Protein AF-A0A350CNS5-F1 (afdb_monomer_lite)

Structure (mmCIF, N/CA/C/O backbone):
data_AF-A0A350CNS5-F1
#
_entry.id   AF-A0A350CNS5-F1
#
loop_
_atom_site.group_PDB
_atom_site.id
_atom_site.type_symbol
_atom_site.label_atom_id
_atom_site.label_alt_id
_atom_site.label_comp_id
_atom_site.label_asym_id
_atom_site.label_entity_id
_atom_site.label_seq_id
_atom_site.pdbx_PDB_ins_code
_atom_site.Cartn_x
_atom_site.Cartn_y
_atom_site.Cartn_z
_atom_site.occupancy
_atom_site.B_iso_or_equiv
_atom_site.auth_seq_id
_atom_site.auth_comp_id
_atom_site.auth_asym_id
_atom_site.auth_atom_id
_atom_site.pdbx_PDB_model_num
ATOM 1 N N . LEU A 1 1 ? 29.770 -10.777 -17.739 1.00 87.12 1 LEU A N 1
ATOM 2 C CA . LEU A 1 1 ? 29.429 -10.660 -19.177 1.00 87.12 1 LEU A CA 1
ATOM 3 C C . LEU A 1 1 ? 30.443 -11.385 -20.059 1.00 87.12 1 LEU A C 1
ATOM 5 O O . LEU A 1 1 ? 30.081 -12.410 -20.618 1.00 87.12 1 LEU A O 1
ATOM 9 N N . VAL A 1 2 ? 31.712 -10.954 -20.093 1.00 94.31 2 VAL A N 1
ATOM 10 C CA . VAL A 1 2 ? 32.766 -11.549 -20.950 1.00 94.31 2 VAL A CA 1
ATOM 11 C C . VAL A 1 2 ? 32.927 -13.064 -20.772 1.00 94.31 2 VAL A C 1
ATOM 13 O O . VAL A 1 2 ? 32.956 -13.789 -21.758 1.00 94.31 2 VAL A O 1
ATOM 16 N N . ALA A 1 3 ? 32.950 -13.563 -19.531 1.00 96.62 3 ALA A N 1
ATOM 17 C CA . ALA A 1 3 ? 33.067 -15.002 -19.259 1.00 96.62 3 ALA A CA 1
ATOM 18 C C . ALA A 1 3 ? 31.917 -15.848 -19.849 1.00 96.62 3 ALA A C 1
ATOM 20 O O . ALA A 1 3 ? 32.097 -17.036 -20.085 1.00 96.62 3 ALA A O 1
ATOM 21 N N . ALA A 1 4 ? 30.753 -15.238 -20.097 1.00 96.88 4 ALA A N 1
ATOM 22 C CA . ALA A 1 4 ? 29.585 -15.874 -20.706 1.00 96.88 4 ALA A CA 1
ATOM 23 C C . ALA A 1 4 ? 29.432 -15.545 -22.207 1.00 96.88 4 ALA A C 1
ATOM 25 O O . ALA A 1 4 ? 28.424 -15.907 -22.804 1.00 96.88 4 ALA A O 1
ATOM 26 N N . GLY A 1 5 ? 30.389 -14.830 -22.817 1.00 97.50 5 GLY A N 1
ATOM 27 C CA . GLY A 1 5 ? 30.336 -14.432 -24.230 1.00 97.50 5 GLY A CA 1
ATOM 28 C C . GLY A 1 5 ? 29.320 -13.330 -24.562 1.00 97.50 5 GLY A C 1
ATOM 29 O O . GLY A 1 5 ? 28.978 -13.155 -25.727 1.00 97.50 5 GLY A O 1
ATOM 30 N N . LEU A 1 6 ? 28.823 -12.593 -23.562 1.00 97.81 6 LEU A N 1
ATOM 31 C CA . LEU A 1 6 ? 27.862 -11.500 -23.760 1.00 97.81 6 LEU A CA 1
ATOM 32 C C . LEU A 1 6 ? 28.567 -10.166 -24.080 1.00 97.81 6 LEU A C 1
ATOM 34 O O . LEU A 1 6 ? 29.675 -9.949 -23.572 1.00 97.81 6 LEU A O 1
ATOM 38 N N . PRO A 1 7 ? 27.931 -9.252 -24.849 1.00 97.50 7 PRO A N 1
ATOM 39 C CA . PRO A 1 7 ? 28.476 -7.922 -25.127 1.00 97.50 7 PRO A CA 1
ATOM 40 C C . PRO A 1 7 ? 28.819 -7.162 -23.844 1.00 97.50 7 PRO A C 1
ATOM 42 O O . PRO A 1 7 ? 28.072 -7.220 -22.867 1.00 97.50 7 PRO A O 1
ATOM 45 N N . VAL A 1 8 ? 29.934 -6.428 -23.849 1.00 95.94 8 VAL A N 1
ATOM 46 C CA . VAL A 1 8 ? 30.357 -5.625 -22.687 1.00 95.94 8 VAL A CA 1
ATOM 47 C C . VAL A 1 8 ? 29.362 -4.509 -22.372 1.00 95.94 8 VAL A C 1
ATOM 49 O O . VAL A 1 8 ? 29.090 -4.260 -21.204 1.00 95.94 8 VAL A O 1
ATOM 52 N N . ASP A 1 9 ? 28.733 -3.946 -23.405 1.00 96.25 9 ASP A N 1
ATOM 53 C CA . ASP A 1 9 ? 27.771 -2.845 -23.293 1.00 96.25 9 ASP A CA 1
ATOM 54 C C . ASP A 1 9 ? 26.354 -3.304 -22.906 1.00 96.25 9 ASP A C 1
ATOM 56 O O . ASP A 1 9 ? 25.443 -2.481 -22.817 1.00 96.25 9 ASP A O 1
ATOM 60 N N . ALA A 1 10 ? 26.149 -4.607 -22.656 1.00 96.38 10 ALA A N 1
ATOM 61 C CA . ALA A 1 10 ? 24.868 -5.135 -22.176 1.00 96.38 10 ALA A CA 1
ATOM 62 C C . ALA A 1 10 ? 24.514 -4.632 -20.763 1.00 96.38 10 ALA A C 1
ATOM 64 O O . ALA A 1 10 ? 23.348 -4.645 -20.382 1.00 96.38 10 ALA A O 1
ATOM 65 N N . VAL A 1 11 ? 25.512 -4.193 -19.987 1.00 96.88 11 VAL A N 1
ATOM 66 C CA . VAL A 1 11 ? 25.327 -3.491 -18.712 1.00 96.88 11 VAL A CA 1
ATOM 67 C C . VAL A 1 11 ? 26.282 -2.307 -18.692 1.00 96.88 11 VAL A C 1
ATOM 69 O O . VAL A 1 11 ? 27.495 -2.491 -18.752 1.00 96.88 11 VAL A O 1
ATOM 72 N N . GLN A 1 12 ? 25.737 -1.099 -18.587 1.00 96.88 12 GLN A N 1
ATOM 73 C CA . GLN A 1 12 ? 26.508 0.142 -18.570 1.00 96.88 12 GLN A CA 1
ATOM 74 C C . GLN A 1 12 ? 26.245 0.910 -17.278 1.00 96.88 12 GLN A C 1
ATOM 76 O O . GLN A 1 12 ? 25.138 0.895 -16.740 1.00 96.88 12 GLN A O 1
ATOM 81 N N . VAL A 1 13 ? 27.280 1.588 -16.789 1.00 97.06 13 VAL A N 1
ATOM 82 C CA . VAL A 1 13 ? 27.190 2.503 -15.650 1.00 97.06 13 VAL A CA 1
ATOM 83 C C . VAL A 1 13 ? 27.306 3.921 -16.185 1.00 97.06 13 VAL A C 1
ATOM 85 O O . VAL A 1 13 ? 28.227 4.231 -16.939 1.00 97.06 13 VAL A O 1
ATOM 88 N N . VAL A 1 14 ? 26.378 4.788 -15.785 1.00 96.56 14 VAL A N 1
ATOM 89 C CA . VAL A 1 14 ? 26.487 6.227 -16.034 1.00 96.56 14 VAL A CA 1
ATOM 90 C C . VAL A 1 14 ? 27.549 6.781 -15.082 1.00 96.56 14 VAL A C 1
ATOM 92 O O . VAL A 1 14 ? 27.270 7.021 -13.911 1.00 96.56 14 VAL A O 1
ATOM 95 N N . ASP A 1 15 ? 28.782 6.929 -15.568 1.00 95.69 15 ASP A N 1
ATOM 96 C CA . ASP A 1 15 ? 29.954 7.321 -14.766 1.00 95.69 15 ASP A CA 1
ATOM 97 C C . ASP A 1 15 ? 30.037 8.846 -14.553 1.00 95.69 15 ASP A C 1
ATOM 99 O O . ASP A 1 15 ? 30.985 9.526 -14.942 1.00 95.69 15 ASP A O 1
ATOM 103 N N . THR A 1 16 ? 28.971 9.419 -13.993 1.00 96.00 16 THR A N 1
ATOM 104 C CA . THR A 1 16 ? 28.920 10.820 -13.566 1.00 96.00 16 THR A CA 1
ATOM 105 C C . THR A 1 16 ? 27.928 10.997 -12.423 1.00 96.00 16 THR A C 1
ATOM 107 O O . THR A 1 16 ? 26.925 10.293 -12.324 1.00 96.00 16 THR A O 1
ATOM 110 N N . THR A 1 17 ? 28.195 11.969 -11.555 1.00 94.12 17 THR A N 1
ATOM 111 C CA . THR A 1 17 ? 27.297 12.369 -10.463 1.00 94.12 17 THR A CA 1
ATOM 112 C C . THR A 1 17 ? 26.423 13.575 -10.822 1.00 94.12 17 THR A C 1
ATOM 114 O O . THR A 1 17 ? 25.625 14.022 -9.994 1.00 94.12 17 THR A O 1
ATOM 117 N N . ASP A 1 18 ? 26.549 14.109 -12.042 1.00 94.56 18 ASP A N 1
ATOM 118 C CA . ASP A 1 18 ? 25.737 15.229 -12.511 1.00 94.56 18 ASP A CA 1
ATOM 119 C C . ASP A 1 18 ? 24.258 14.825 -12.635 1.00 94.56 18 ASP A C 1
ATOM 121 O O . ASP A 1 18 ? 23.882 13.924 -13.387 1.00 94.56 18 ASP A O 1
ATOM 125 N N . ARG A 1 19 ? 23.388 15.543 -11.916 1.00 89.19 19 ARG A N 1
ATOM 126 C CA . ARG A 1 19 ? 21.937 15.318 -11.924 1.00 89.19 19 ARG A CA 1
ATOM 127 C C . ARG A 1 19 ? 21.295 15.591 -13.285 1.00 89.19 19 ARG A C 1
ATOM 129 O O . ARG A 1 19 ? 20.183 15.109 -13.509 1.00 89.19 19 ARG A O 1
ATOM 136 N N . ALA A 1 20 ? 21.956 16.333 -14.174 1.00 94.25 20 ALA A N 1
ATOM 137 C CA . ALA A 1 20 ? 21.495 16.532 -15.545 1.00 94.25 20 ALA A CA 1
ATOM 138 C C . ALA A 1 20 ? 21.419 15.205 -16.320 1.00 94.25 20 ALA A C 1
ATOM 140 O O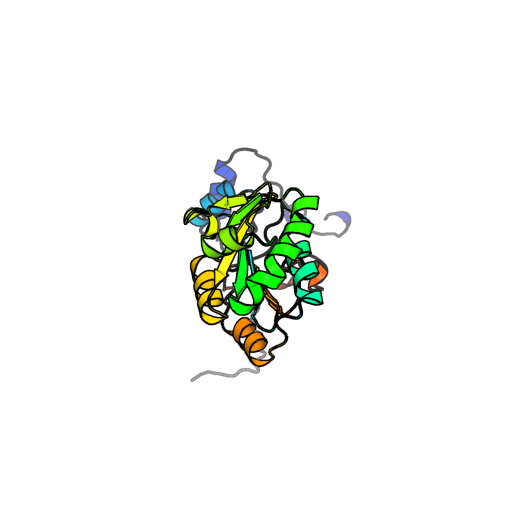 . ALA A 1 20 ? 20.496 15.017 -17.110 1.00 94.25 20 ALA A O 1
ATOM 141 N N . ALA A 1 21 ? 22.311 14.248 -16.031 1.00 96.19 21 ALA A N 1
ATOM 142 C CA . ALA A 1 21 ? 22.310 12.938 -16.682 1.00 96.19 21 ALA A CA 1
ATOM 143 C C . ALA A 1 21 ? 21.005 12.161 -16.438 1.00 96.19 21 ALA A C 1
ATOM 145 O O . ALA A 1 21 ? 20.523 11.473 -17.334 1.00 96.19 21 ALA A O 1
ATOM 146 N N . VAL A 1 22 ? 20.397 12.320 -15.255 1.00 95.31 22 VAL A N 1
ATOM 147 C CA . VAL A 1 22 ? 19.097 11.714 -14.928 1.00 95.31 22 VAL A CA 1
ATOM 148 C C . VAL A 1 22 ? 17.999 12.267 -15.834 1.00 95.31 22 VAL A C 1
ATOM 150 O O . VAL A 1 22 ? 17.234 11.489 -16.393 1.00 95.31 22 VAL A O 1
ATOM 153 N N . GLY A 1 23 ? 17.951 13.593 -16.015 1.00 95.62 23 GLY A N 1
ATOM 154 C CA . GLY A 1 23 ? 16.963 14.248 -16.879 1.00 95.62 23 GLY A CA 1
ATOM 155 C C . GLY A 1 23 ? 17.092 13.810 -18.339 1.00 95.62 23 GLY A C 1
ATOM 156 O O . GLY A 1 23 ? 16.093 13.524 -18.995 1.00 95.62 23 GLY A O 1
ATOM 157 N N . THR A 1 24 ? 18.324 13.668 -18.830 1.00 96.94 24 THR A N 1
ATOM 158 C CA . THR A 1 24 ? 18.575 13.117 -20.166 1.00 96.94 24 THR A CA 1
ATOM 159 C C . THR A 1 24 ? 18.097 11.667 -20.263 1.00 96.94 24 THR A C 1
ATOM 161 O O . THR A 1 24 ? 17.353 11.333 -21.175 1.00 96.94 24 THR A O 1
ATOM 164 N N . LEU A 1 25 ? 18.452 10.806 -19.303 1.00 97.81 25 LEU A N 1
ATOM 165 C CA . LEU A 1 25 ? 18.133 9.375 -19.351 1.00 97.81 25 LEU A CA 1
ATOM 166 C C . LEU A 1 25 ? 16.620 9.101 -19.395 1.00 97.81 25 LEU A C 1
ATOM 168 O O . LEU A 1 25 ? 16.160 8.293 -20.198 1.00 97.81 25 LEU A O 1
ATOM 172 N N . ILE A 1 26 ? 15.840 9.796 -18.564 1.00 97.81 26 ILE A N 1
ATOM 173 C CA . ILE A 1 26 ? 14.378 9.619 -18.499 1.00 97.81 26 ILE A CA 1
ATOM 174 C C . ILE A 1 26 ? 13.629 10.233 -19.690 1.00 97.81 26 ILE A C 1
ATOM 176 O O . ILE A 1 26 ? 12.412 10.071 -19.799 1.00 97.81 26 ILE A O 1
ATOM 180 N N . THR A 1 27 ? 14.340 10.939 -20.575 1.00 98.19 27 THR A N 1
ATOM 181 C CA . THR A 1 27 ? 13.794 11.565 -21.786 1.00 98.19 27 THR A CA 1
ATOM 182 C C . THR A 1 27 ? 14.357 10.971 -23.084 1.00 98.19 27 THR A C 1
ATOM 184 O O . THR A 1 27 ? 14.281 11.595 -24.142 1.00 98.19 27 THR A O 1
ATOM 187 N N . MET A 1 28 ? 14.882 9.738 -23.033 1.00 97.75 28 MET A N 1
ATOM 188 C CA . MET A 1 28 ? 15.445 8.998 -24.177 1.00 97.75 28 MET A CA 1
ATOM 189 C C . MET A 1 28 ? 14.589 7.785 -24.613 1.00 97.75 28 MET A C 1
ATOM 191 O O . MET A 1 28 ? 15.103 6.664 -24.658 1.00 97.75 28 MET A O 1
ATOM 195 N N . PRO A 1 29 ? 13.305 7.954 -24.991 1.00 97.12 29 PRO A N 1
ATOM 196 C CA . PRO A 1 29 ? 12.424 6.836 -25.359 1.00 97.12 29 PRO A CA 1
ATOM 197 C C . PRO A 1 29 ? 12.879 6.072 -26.610 1.00 97.12 29 PRO A C 1
ATOM 199 O O . PRO A 1 29 ? 12.442 4.954 -26.849 1.00 97.12 29 PRO A O 1
ATOM 202 N N . GLN A 1 30 ? 13.772 6.647 -27.416 1.00 97.88 30 GLN A N 1
ATOM 203 C CA . GLN A 1 30 ? 14.380 5.969 -28.560 1.00 97.88 30 GLN A CA 1
ATOM 204 C C . GLN A 1 30 ? 15.432 4.910 -28.172 1.00 97.88 30 GLN A C 1
ATOM 206 O O . GLN A 1 30 ? 15.838 4.129 -29.031 1.00 97.88 30 GLN A O 1
ATOM 211 N N . TYR A 1 31 ? 15.906 4.908 -26.920 1.00 97.88 31 TYR A N 1
ATOM 212 C CA . TYR A 1 31 ? 16.964 4.007 -26.438 1.00 97.88 31 TYR A CA 1
ATOM 213 C C . TYR A 1 31 ? 16.611 3.273 -25.143 1.00 97.88 31 TYR A C 1
ATOM 215 O O . TYR A 1 31 ? 17.231 2.256 -24.843 1.00 97.88 31 TYR A O 1
ATOM 223 N N . VAL A 1 32 ? 15.667 3.801 -24.361 1.00 98.25 32 VAL A N 1
ATOM 224 C CA . VAL A 1 32 ? 15.261 3.240 -23.075 1.00 98.25 32 VAL A CA 1
ATOM 225 C C . VAL A 1 32 ? 13.771 2.931 -23.117 1.00 98.25 32 VAL A C 1
ATOM 227 O O . VAL A 1 32 ? 12.956 3.838 -23.264 1.00 98.25 32 VAL A O 1
ATOM 230 N N . ASP A 1 33 ? 13.427 1.655 -22.957 1.00 98.12 33 ASP A N 1
ATOM 231 C CA . ASP A 1 33 ? 12.035 1.193 -22.982 1.00 98.12 33 ASP A CA 1
ATOM 232 C C . ASP A 1 33 ? 11.305 1.434 -21.651 1.00 98.12 33 ASP A C 1
ATOM 234 O O . ASP A 1 33 ? 10.100 1.687 -21.632 1.00 98.12 33 ASP A O 1
ATOM 238 N N . VAL A 1 34 ? 12.023 1.342 -20.524 1.00 97.94 34 VAL A N 1
ATOM 239 C CA . VAL A 1 34 ? 11.461 1.520 -19.180 1.00 97.94 34 VAL A CA 1
ATOM 240 C C . VAL A 1 34 ? 12.520 1.978 -18.174 1.00 97.94 34 VAL A C 1
ATOM 242 O O . VAL A 1 34 ? 13.671 1.543 -18.224 1.00 97.94 34 VAL A O 1
ATOM 245 N N . ILE A 1 35 ? 12.124 2.830 -17.227 1.00 97.88 35 ILE A N 1
ATOM 246 C CA . ILE A 1 35 ? 12.934 3.236 -16.070 1.00 97.88 35 ILE A CA 1
ATOM 247 C C . ILE A 1 35 ? 12.338 2.646 -14.787 1.00 97.88 35 ILE A C 1
ATOM 249 O O . ILE A 1 35 ? 11.130 2.706 -14.557 1.00 97.88 35 ILE A O 1
ATOM 253 N N . VAL A 1 36 ? 13.194 2.107 -13.917 1.00 96.81 36 VAL A N 1
ATOM 254 C CA . VAL A 1 36 ? 12.803 1.622 -12.584 1.00 96.81 36 VAL A CA 1
ATOM 255 C C . VAL A 1 36 ? 13.497 2.476 -11.524 1.00 96.81 36 VAL A C 1
ATOM 257 O O . VAL A 1 36 ? 14.622 2.168 -11.118 1.00 96.81 36 VAL A O 1
ATOM 260 N N . PRO A 1 37 ? 12.894 3.599 -11.102 1.00 94.69 37 PRO A N 1
ATOM 261 C CA . PRO A 1 37 ? 13.535 4.482 -10.151 1.00 94.69 37 PRO A CA 1
ATOM 262 C C . PRO A 1 37 ? 13.418 3.924 -8.728 1.00 94.69 37 PRO A C 1
ATOM 264 O O . PRO A 1 37 ? 12.367 3.455 -8.296 1.00 94.69 37 PRO A O 1
ATOM 267 N N . ARG A 1 38 ? 14.513 4.006 -7.969 1.00 90.62 38 ARG A N 1
ATOM 268 C CA . ARG A 1 38 ? 14.563 3.652 -6.545 1.00 90.62 38 ARG A CA 1
ATOM 269 C C . ARG A 1 38 ? 15.186 4.811 -5.777 1.00 90.62 38 ARG A C 1
ATOM 271 O O . ARG A 1 38 ? 16.294 5.238 -6.089 1.00 90.62 38 ARG A O 1
ATOM 278 N N . GLY A 1 39 ? 14.481 5.327 -4.777 1.00 86.06 39 GLY A N 1
ATOM 279 C CA . GLY A 1 39 ? 14.948 6.457 -3.978 1.00 86.06 39 GLY A CA 1
ATOM 280 C C . GLY A 1 39 ? 13.819 7.103 -3.185 1.00 86.06 39 GLY A C 1
ATOM 281 O O . GLY A 1 39 ? 12.720 6.567 -3.117 1.00 86.06 39 GLY A O 1
ATOM 282 N N . GLY A 1 40 ? 14.104 8.251 -2.570 1.00 86.12 40 GLY A N 1
ATOM 283 C CA . GLY A 1 40 ? 13.112 8.980 -1.778 1.00 86.12 40 GLY A CA 1
ATOM 284 C C . GLY A 1 40 ? 12.066 9.707 -2.628 1.00 86.12 40 GLY A C 1
ATOM 285 O O . GLY A 1 40 ? 12.311 10.023 -3.796 1.00 86.12 40 GLY A O 1
ATOM 286 N N . LYS A 1 41 ? 10.941 10.056 -1.994 1.00 87.00 41 LYS A N 1
ATOM 287 C CA . LYS A 1 41 ? 9.777 10.736 -2.589 1.00 87.00 41 LYS A CA 1
ATOM 288 C C . LYS A 1 41 ? 10.133 11.902 -3.512 1.00 87.00 41 LYS A C 1
ATOM 290 O O . LYS A 1 41 ? 9.613 11.984 -4.615 1.00 87.00 41 LYS A O 1
ATOM 295 N N . GLY A 1 42 ? 11.064 12.771 -3.109 1.00 90.00 42 GLY A N 1
ATOM 296 C CA . GLY A 1 42 ? 11.461 13.934 -3.914 1.00 90.00 42 GLY A CA 1
ATOM 297 C C . GLY A 1 42 ? 12.125 13.581 -5.251 1.00 90.00 42 GLY A C 1
ATOM 298 O O . GLY A 1 42 ? 11.920 14.286 -6.235 1.00 90.00 42 GLY A O 1
ATOM 299 N N . LEU A 1 43 ? 12.891 12.482 -5.314 1.00 90.81 43 LEU A N 1
ATOM 300 C CA . LEU A 1 43 ? 13.431 11.989 -6.584 1.00 90.81 43 LEU A CA 1
ATOM 301 C C . LEU A 1 43 ? 12.293 11.457 -7.451 1.00 90.81 43 LEU A C 1
ATOM 303 O O . LEU A 1 43 ? 12.171 11.867 -8.597 1.00 90.81 43 LEU A O 1
ATOM 307 N N . ILE A 1 44 ? 11.459 10.575 -6.897 1.00 92.38 44 ILE A N 1
ATOM 308 C CA . ILE A 1 44 ? 10.378 9.935 -7.649 1.00 92.38 44 ILE A CA 1
ATOM 309 C C . ILE A 1 44 ? 9.390 10.981 -8.177 1.00 92.38 44 ILE A C 1
ATOM 311 O O . ILE A 1 44 ? 9.093 10.961 -9.364 1.00 92.38 44 ILE A O 1
ATOM 315 N N . ALA A 1 45 ? 8.959 11.938 -7.350 1.00 93.19 45 ALA A N 1
ATOM 316 C CA . ALA A 1 45 ? 8.063 13.026 -7.747 1.00 93.19 45 ALA A CA 1
ATOM 317 C C . ALA A 1 45 ? 8.611 13.819 -8.942 1.00 93.19 45 ALA A C 1
ATOM 319 O O . ALA A 1 45 ? 7.920 13.975 -9.944 1.00 93.19 45 ALA A O 1
ATOM 320 N N . ARG A 1 46 ? 9.888 14.218 -8.887 1.00 94.38 46 ARG A N 1
ATOM 321 C CA . ARG A 1 46 ? 10.549 14.894 -10.009 1.00 94.38 46 ARG A CA 1
ATOM 322 C C . ARG A 1 46 ? 10.529 14.042 -11.283 1.00 94.38 46 ARG A C 1
ATOM 324 O O . ARG A 1 46 ? 10.246 14.548 -12.362 1.00 94.38 46 ARG A O 1
ATOM 331 N N . LEU A 1 47 ? 10.834 12.748 -11.170 1.00 95.12 47 LEU A N 1
ATOM 332 C CA . LEU A 1 47 ? 10.836 11.843 -12.323 1.00 95.12 47 LEU A CA 1
ATOM 333 C C . LEU A 1 47 ? 9.439 11.671 -12.928 1.00 95.12 47 LEU A C 1
ATOM 335 O O . LEU A 1 47 ? 9.322 11.573 -14.143 1.00 95.12 47 LEU A O 1
ATOM 339 N N . ILE A 1 48 ? 8.389 11.653 -12.103 1.00 93.06 48 ILE A N 1
ATOM 340 C CA . ILE A 1 48 ? 6.995 11.579 -12.566 1.00 93.06 48 ILE A CA 1
ATOM 341 C C . ILE A 1 48 ? 6.634 12.786 -13.432 1.00 93.06 48 ILE A C 1
ATOM 343 O O . ILE A 1 48 ? 5.936 12.625 -14.428 1.00 93.06 48 ILE A O 1
ATOM 347 N N . GLU A 1 49 ? 7.105 13.973 -13.059 1.00 95.44 49 GLU A N 1
ATOM 348 C CA . GLU A 1 49 ? 6.815 15.216 -13.777 1.00 95.44 49 GLU A CA 1
ATOM 349 C C . GLU A 1 49 ? 7.619 15.357 -15.079 1.00 95.44 49 GLU A C 1
ATOM 351 O O . GLU A 1 49 ? 7.120 15.922 -16.051 1.00 95.44 49 GLU A O 1
ATOM 356 N N . GLU A 1 50 ? 8.860 14.859 -15.106 1.00 96.56 50 GLU A N 1
ATOM 357 C CA . GLU A 1 50 ? 9.813 15.117 -16.197 1.00 96.56 50 GLU A CA 1
ATOM 358 C C . GLU A 1 50 ? 9.942 13.969 -17.222 1.00 96.56 50 GLU A C 1
ATOM 360 O O . GLU A 1 50 ? 10.354 14.214 -18.358 1.00 96.56 50 GLU A O 1
ATOM 365 N N . ALA A 1 51 ? 9.653 12.716 -16.849 1.00 96.88 51 ALA A N 1
ATOM 366 C CA . ALA A 1 51 ? 9.960 11.559 -17.693 1.00 96.88 51 ALA A CA 1
ATOM 367 C C . ALA A 1 51 ? 9.031 11.430 -18.911 1.00 96.88 51 ALA A C 1
ATOM 369 O O . ALA A 1 51 ? 7.810 11.522 -18.807 1.00 96.88 51 ALA A O 1
ATOM 370 N N . THR A 1 52 ? 9.618 11.111 -20.068 1.00 97.56 52 THR A N 1
ATOM 371 C CA . THR A 1 52 ? 8.875 10.674 -21.265 1.00 97.56 52 THR A CA 1
ATOM 372 C C . THR A 1 52 ? 9.016 9.174 -21.520 1.00 97.56 52 THR A C 1
ATOM 374 O O . THR A 1 52 ? 8.199 8.590 -22.232 1.00 97.56 52 THR A O 1
ATOM 377 N N . VAL A 1 53 ? 10.024 8.537 -20.918 1.00 97.94 53 VAL A N 1
ATOM 378 C CA . VAL A 1 53 ? 10.175 7.079 -20.865 1.00 97.94 53 VAL A CA 1
ATOM 379 C C . VAL A 1 53 ? 9.194 6.501 -19.829 1.00 97.94 53 VAL A C 1
ATOM 381 O O . VAL A 1 53 ? 9.108 7.042 -18.723 1.00 97.94 53 VAL A O 1
ATOM 384 N N . PRO A 1 54 ? 8.474 5.400 -20.128 1.00 97.62 54 PRO A N 1
ATOM 385 C CA . PRO A 1 54 ? 7.619 4.722 -19.154 1.00 97.62 54 PRO A CA 1
ATOM 386 C C . PRO A 1 54 ? 8.369 4.316 -17.880 1.00 97.62 54 PRO A C 1
ATOM 388 O O . PRO A 1 54 ? 9.550 3.967 -17.920 1.00 97.62 54 PRO A O 1
ATOM 391 N N . MET A 1 55 ? 7.676 4.312 -16.741 1.00 97.50 55 MET A N 1
ATOM 392 C CA . MET A 1 55 ? 8.272 3.954 -15.453 1.00 97.50 55 MET A CA 1
ATOM 393 C C . MET A 1 55 ? 7.510 2.842 -14.744 1.00 97.50 55 MET A C 1
ATOM 395 O O . MET A 1 55 ? 6.285 2.797 -14.795 1.00 97.50 55 MET A O 1
ATOM 399 N N . ILE A 1 56 ? 8.246 2.000 -14.018 1.00 96.94 56 ILE A N 1
ATOM 400 C CA . ILE A 1 56 ? 7.703 1.076 -13.014 1.00 96.94 56 ILE A CA 1
ATOM 401 C C . ILE A 1 56 ? 8.070 1.644 -11.645 1.00 96.94 56 ILE A C 1
ATOM 403 O O . ILE A 1 56 ? 9.245 1.655 -11.277 1.00 96.94 56 ILE A O 1
ATOM 407 N N . LYS A 1 57 ? 7.084 2.161 -10.911 1.00 94.62 57 LYS A N 1
ATOM 408 C CA . LYS A 1 57 ? 7.304 2.965 -9.700 1.00 94.62 57 LYS A CA 1
ATOM 409 C C . LYS A 1 57 ? 6.113 2.902 -8.740 1.00 94.62 57 LYS A C 1
ATOM 411 O O . LYS A 1 57 ? 4.995 2.584 -9.130 1.00 94.62 57 LYS A O 1
ATOM 416 N N . HIS A 1 58 ? 6.349 3.340 -7.513 1.00 91.31 58 HIS A N 1
ATOM 417 C CA . HIS A 1 58 ? 5.328 3.881 -6.620 1.00 91.31 58 HIS A CA 1
ATOM 418 C C . HIS A 1 58 ? 5.850 5.197 -6.042 1.00 91.31 58 HIS A C 1
ATOM 420 O O . HIS A 1 58 ? 7.065 5.381 -5.942 1.00 91.31 58 HIS A O 1
ATOM 426 N N . LEU A 1 59 ? 4.948 6.126 -5.720 1.00 84.88 59 LEU A N 1
ATOM 427 C CA . LEU A 1 59 ? 5.328 7.415 -5.132 1.00 84.88 59 LEU A CA 1
ATOM 428 C C . LEU A 1 59 ? 5.382 7.344 -3.605 1.00 84.88 59 LEU A C 1
ATOM 430 O O . LEU A 1 59 ? 6.399 7.711 -3.027 1.00 84.88 59 LEU A O 1
ATOM 434 N N . ASP A 1 60 ? 4.302 6.850 -3.003 1.00 88.56 60 ASP A N 1
ATOM 435 C CA . ASP A 1 60 ? 4.101 6.747 -1.559 1.00 88.56 60 ASP A CA 1
ATOM 436 C C . ASP A 1 60 ? 3.544 5.358 -1.205 1.00 88.56 60 ASP A C 1
ATOM 438 O O . ASP A 1 60 ? 3.003 4.657 -2.067 1.00 88.56 60 ASP A O 1
ATOM 442 N N . GLY A 1 61 ? 3.667 4.992 0.068 1.00 94.38 61 GLY A N 1
ATOM 443 C CA . GLY A 1 61 ? 3.226 3.736 0.675 1.00 94.38 61 GLY A CA 1
ATOM 444 C C . GLY A 1 61 ? 2.172 3.896 1.776 1.00 94.38 61 GLY A C 1
ATOM 445 O O . GLY A 1 61 ? 2.256 3.261 2.823 1.00 94.38 61 GLY A O 1
ATOM 446 N N . ILE A 1 62 ? 1.166 4.751 1.571 1.00 98.25 62 ILE A N 1
ATOM 447 C CA . ILE A 1 62 ? 0.050 4.919 2.520 1.00 98.25 62 ILE A CA 1
ATOM 448 C C . ILE A 1 62 ? -0.862 3.691 2.424 1.00 98.25 62 ILE A C 1
ATOM 450 O O . ILE A 1 62 ? -1.642 3.582 1.472 1.00 98.25 62 ILE A O 1
ATOM 454 N N . CYS A 1 63 ? -0.705 2.774 3.378 1.00 98.75 63 CYS A N 1
ATOM 455 C CA . CYS A 1 63 ? -1.402 1.49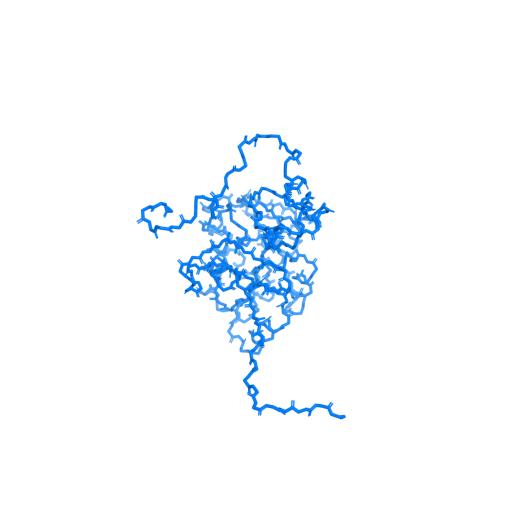0 3.464 1.00 98.75 63 CYS A CA 1
ATOM 456 C C . CYS A 1 63 ? -2.341 1.450 4.678 1.00 98.75 63 CYS A C 1
ATOM 458 O O . CYS A 1 63 ? -1.986 1.946 5.754 1.00 98.75 63 CYS A O 1
ATOM 460 N N . HIS A 1 64 ? -3.488 0.786 4.543 1.00 98.94 64 HIS A N 1
ATOM 461 C CA . HIS A 1 64 ? -4.486 0.643 5.600 1.00 98.94 64 HIS A CA 1
ATOM 462 C C . HIS A 1 64 ? -4.687 -0.814 6.015 1.00 98.94 64 HIS A C 1
ATOM 464 O O . HIS A 1 64 ? -4.626 -1.748 5.211 1.00 98.94 64 HIS A O 1
ATOM 470 N N . VAL A 1 65 ? -5.017 -0.996 7.293 1.00 98.94 65 VAL A N 1
ATOM 471 C CA . VAL A 1 65 ? -5.713 -2.196 7.771 1.00 98.94 65 VAL A CA 1
ATOM 472 C C . VAL A 1 65 ? -7.071 -1.761 8.298 1.00 98.94 65 VAL A C 1
ATOM 474 O O . VAL A 1 65 ? -7.155 -0.902 9.173 1.00 98.94 65 VAL A O 1
ATOM 477 N N . TYR A 1 66 ? -8.130 -2.370 7.782 1.00 98.94 66 TYR A N 1
ATOM 478 C CA . TYR A 1 66 ? -9.487 -2.230 8.279 1.00 98.94 66 TYR A CA 1
ATOM 479 C C . TYR A 1 66 ? -9.864 -3.435 9.146 1.00 98.94 66 TYR A C 1
ATOM 481 O O . TYR A 1 66 ? -9.830 -4.574 8.688 1.00 98.94 66 TYR A O 1
ATOM 489 N N . ILE A 1 67 ? -10.229 -3.192 10.403 1.00 98.94 67 ILE A N 1
ATOM 490 C CA . ILE A 1 67 ? -10.772 -4.205 11.312 1.00 98.94 67 ILE A CA 1
ATOM 491 C C . ILE A 1 67 ? -12.296 -4.072 11.316 1.00 98.94 67 ILE A C 1
ATOM 493 O O . ILE A 1 67 ? -12.845 -3.112 11.861 1.00 98.94 67 ILE A O 1
ATOM 497 N N . ASP A 1 68 ? -12.953 -5.045 10.696 1.00 98.94 68 ASP A N 1
ATOM 498 C CA . ASP A 1 68 ? -14.404 -5.139 10.541 1.00 98.94 68 ASP A CA 1
ATOM 499 C C . ASP A 1 68 ? -15.118 -5.475 11.862 1.00 98.94 68 ASP A C 1
ATOM 501 O O . ASP A 1 68 ? -14.509 -6.000 12.797 1.00 98.94 68 ASP A O 1
ATOM 505 N N . ASP A 1 69 ? -16.425 -5.209 11.958 1.00 98.50 69 ASP A N 1
ATOM 506 C CA . ASP A 1 69 ? -17.201 -5.499 13.173 1.00 98.50 69 ASP A CA 1
ATOM 507 C C . ASP A 1 69 ? -17.307 -7.001 13.473 1.00 98.50 69 ASP A C 1
ATOM 509 O O . ASP A 1 69 ? -17.490 -7.385 14.630 1.00 98.50 69 ASP A O 1
ATOM 513 N N . LYS A 1 70 ? -17.123 -7.851 12.456 1.00 98.62 70 LYS A N 1
ATOM 514 C CA . LYS A 1 70 ? -17.107 -9.315 12.575 1.00 98.62 70 LYS A CA 1
ATOM 515 C C . LYS A 1 70 ? -15.694 -9.900 12.549 1.00 98.62 70 LYS A C 1
ATOM 517 O O . LYS A 1 70 ? -15.521 -11.079 12.240 1.00 98.62 70 LYS A O 1
ATOM 522 N N . ALA A 1 71 ? -14.671 -9.099 12.840 1.00 98.75 71 ALA A N 1
ATOM 523 C CA . ALA A 1 71 ? -13.299 -9.581 12.926 1.00 98.75 71 ALA A CA 1
ATOM 524 C C . ALA A 1 71 ? -13.098 -10.567 14.086 1.00 98.75 71 ALA A C 1
ATOM 526 O O . ALA A 1 71 ? -13.511 -10.320 15.222 1.00 98.75 71 ALA A O 1
ATOM 527 N N . ASP A 1 72 ? -12.361 -11.648 13.826 1.00 98.69 72 ASP A N 1
ATOM 528 C CA . ASP A 1 72 ? -11.750 -12.434 14.894 1.00 98.69 72 ASP A CA 1
ATOM 529 C C . ASP A 1 72 ? -10.620 -11.609 15.528 1.00 98.69 72 ASP A C 1
ATOM 531 O O . ASP A 1 72 ? -9.580 -11.355 14.910 1.00 98.69 72 ASP A O 1
ATOM 535 N N . ILE A 1 73 ? -10.812 -11.200 16.783 1.00 98.50 73 ILE A N 1
ATOM 536 C CA . ILE A 1 73 ? -9.838 -10.409 17.546 1.00 98.50 73 ILE A CA 1
ATOM 537 C C . ILE A 1 73 ? -8.483 -11.129 17.614 1.00 98.50 73 ILE A C 1
ATOM 539 O O . ILE A 1 73 ? -7.441 -10.479 17.521 1.00 98.50 73 ILE A O 1
ATOM 543 N N . ALA A 1 74 ? -8.471 -12.464 17.700 1.00 98.44 74 ALA A N 1
ATOM 544 C CA . ALA A 1 74 ? -7.235 -13.241 17.748 1.00 98.44 74 ALA A CA 1
ATOM 545 C C . ALA A 1 74 ? -6.420 -13.140 16.447 1.00 98.44 74 ALA A C 1
ATOM 547 O O . ALA A 1 74 ? -5.198 -13.283 16.489 1.00 98.44 74 ALA A O 1
ATOM 548 N N . LYS A 1 75 ? -7.065 -12.846 15.309 1.00 98.75 75 LYS A N 1
ATOM 549 C CA . LYS A 1 75 ? -6.396 -12.531 14.035 1.00 98.75 75 LYS A CA 1
ATOM 550 C C . LYS A 1 75 ? -6.069 -11.044 13.926 1.00 98.75 75 LYS A C 1
ATOM 552 O O . LYS A 1 75 ? -4.971 -10.688 13.503 1.00 98.75 75 LYS A O 1
ATOM 557 N N . ALA A 1 76 ? -6.990 -10.177 14.344 1.00 98.75 76 ALA A N 1
ATOM 558 C CA . ALA A 1 76 ? -6.865 -8.728 14.205 1.00 98.75 76 ALA A CA 1
ATOM 559 C C . ALA A 1 76 ? -5.635 -8.161 14.924 1.00 98.75 76 ALA A C 1
ATOM 561 O O . ALA A 1 76 ? -4.897 -7.363 14.345 1.00 98.75 76 ALA A O 1
ATOM 562 N N . LEU A 1 77 ? -5.384 -8.608 16.160 1.00 98.75 77 LEU A N 1
ATOM 563 C CA . LEU A 1 77 ? -4.255 -8.135 16.962 1.00 98.75 77 LEU A CA 1
ATOM 564 C C . LEU A 1 77 ? -2.890 -8.408 16.300 1.00 98.75 77 LEU A C 1
ATOM 566 O O . LEU A 1 77 ? -2.161 -7.443 16.055 1.00 98.75 77 LEU A O 1
ATOM 570 N N . PRO A 1 78 ? -2.514 -9.663 15.972 1.00 98.75 78 PRO A N 1
ATOM 571 C CA . PRO A 1 78 ? -1.226 -9.932 15.341 1.00 98.75 78 PRO A CA 1
ATOM 572 C C . PRO A 1 78 ? -1.120 -9.347 13.929 1.00 98.75 78 PRO A C 1
ATOM 574 O O . PRO A 1 78 ? -0.034 -8.897 13.567 1.00 98.75 78 PRO A O 1
ATOM 577 N N . VAL A 1 79 ? -2.207 -9.309 13.146 1.00 98.88 79 VAL A N 1
ATOM 578 C CA . VAL A 1 79 ? -2.196 -8.731 11.790 1.00 98.88 79 VAL A CA 1
ATOM 579 C C . VAL A 1 79 ? -1.888 -7.237 11.836 1.00 98.88 79 VAL A C 1
ATOM 581 O O . VAL A 1 79 ? -0.905 -6.812 11.231 1.00 98.88 79 VAL A O 1
ATOM 584 N N . ALA A 1 80 ? -2.662 -6.446 12.586 1.00 98.81 80 ALA A N 1
ATOM 585 C CA . ALA A 1 80 ? -2.457 -4.999 12.660 1.00 98.81 80 ALA A CA 1
ATOM 586 C C . ALA A 1 80 ? -1.105 -4.652 13.305 1.00 98.81 80 ALA A C 1
ATOM 588 O O . ALA A 1 80 ? -0.371 -3.795 12.808 1.00 98.81 80 ALA A O 1
ATOM 589 N N . PHE A 1 81 ? -0.720 -5.376 14.363 1.00 98.81 81 PHE A N 1
ATOM 590 C CA . PHE A 1 81 ? 0.569 -5.160 15.010 1.00 98.81 81 PHE A CA 1
ATOM 591 C C . PHE A 1 81 ? 1.747 -5.470 14.081 1.00 98.81 81 PHE A C 1
ATOM 593 O O . PHE A 1 81 ? 2.682 -4.674 13.996 1.00 98.81 81 PHE A O 1
ATOM 600 N N . ASN A 1 82 ? 1.717 -6.595 13.357 1.00 98.81 82 ASN A N 1
ATOM 601 C CA . ASN A 1 82 ? 2.759 -6.925 12.386 1.00 98.81 82 ASN A CA 1
ATOM 602 C C . ASN A 1 82 ? 2.806 -5.897 11.246 1.00 98.81 82 ASN A C 1
ATOM 604 O O . ASN A 1 82 ? 3.896 -5.448 10.890 1.00 98.81 82 ASN A O 1
ATOM 608 N N . ALA A 1 83 ? 1.642 -5.488 10.733 1.00 98.75 83 ALA A N 1
ATOM 609 C CA . ALA A 1 83 ? 1.531 -4.535 9.636 1.00 98.75 83 ALA A CA 1
ATOM 610 C C . ALA A 1 83 ? 2.204 -3.191 9.954 1.00 98.75 83 ALA A C 1
ATOM 612 O O . ALA A 1 83 ? 2.828 -2.611 9.067 1.00 98.75 83 ALA A O 1
ATOM 613 N N . LYS A 1 84 ? 2.153 -2.725 11.215 1.00 98.75 84 LYS A N 1
ATOM 614 C CA . LYS A 1 84 ? 2.853 -1.501 11.640 1.00 98.75 84 LYS A CA 1
ATOM 615 C C . LYS A 1 84 ? 4.282 -1.734 12.125 1.00 98.75 84 LYS A C 1
ATOM 617 O O . LYS A 1 84 ? 5.197 -1.016 11.734 1.00 98.75 84 LYS A O 1
ATOM 622 N N . CYS A 1 85 ? 4.481 -2.693 13.025 1.00 98.31 85 CYS A N 1
ATOM 623 C CA . CYS A 1 85 ? 5.679 -2.761 13.866 1.00 98.31 85 CYS A CA 1
ATOM 624 C C . CYS A 1 85 ? 6.772 -3.696 13.337 1.00 98.31 85 CYS A C 1
ATOM 626 O O . CYS A 1 85 ? 7.844 -3.763 13.939 1.00 98.31 85 CYS A O 1
ATOM 628 N N . HIS A 1 86 ? 6.529 -4.436 12.250 1.00 98.00 86 HIS A N 1
ATOM 629 C CA . HIS A 1 86 ? 7.537 -5.342 11.698 1.00 98.00 86 HIS A CA 1
ATOM 630 C C . HIS A 1 86 ? 8.757 -4.586 11.150 1.00 98.00 86 HIS A C 1
ATOM 632 O O . HIS A 1 86 ? 9.895 -4.962 11.431 1.00 98.00 86 HIS A O 1
ATOM 638 N N . ARG A 1 87 ? 8.537 -3.527 10.356 1.00 96.50 87 ARG A N 1
ATOM 639 C CA . ARG A 1 87 ? 9.607 -2.719 9.751 1.00 96.50 87 ARG A CA 1
ATOM 640 C C . ARG A 1 87 ? 9.071 -1.359 9.304 1.00 96.50 87 ARG A C 1
ATOM 642 O O . ARG A 1 87 ? 8.406 -1.298 8.290 1.00 96.50 87 ARG A O 1
ATOM 649 N N . TYR A 1 88 ? 9.411 -0.279 10.008 1.00 95.81 88 TYR A N 1
ATOM 650 C CA . TYR A 1 88 ? 8.841 1.049 9.730 1.00 95.81 88 TYR A CA 1
ATOM 651 C C . TYR A 1 88 ? 9.256 1.658 8.383 1.00 95.81 88 TYR A C 1
ATOM 653 O O . TYR A 1 88 ? 8.440 2.264 7.709 1.00 95.81 88 TYR A O 1
ATOM 661 N N . GLY A 1 89 ? 10.515 1.490 7.966 1.00 92.75 89 GLY A N 1
ATOM 662 C CA . GLY A 1 89 ? 11.061 2.140 6.766 1.00 92.75 89 GLY A CA 1
ATOM 663 C C . GLY A 1 89 ? 10.719 1.463 5.432 1.00 92.75 89 GLY A C 1
ATOM 664 O O . GLY A 1 89 ? 11.555 1.486 4.530 1.00 92.75 89 GLY A O 1
ATOM 665 N N . THR A 1 90 ? 9.575 0.784 5.321 1.00 93.62 90 THR A N 1
ATOM 666 C CA . THR A 1 90 ? 9.129 0.121 4.081 1.00 93.62 90 THR A CA 1
ATOM 667 C C . THR A 1 90 ? 7.741 0.582 3.659 1.00 93.62 90 THR A C 1
ATOM 669 O O . THR A 1 90 ? 6.870 0.719 4.508 1.00 93.62 90 THR A O 1
ATOM 672 N N . CYS A 1 91 ? 7.525 0.722 2.351 1.00 93.75 91 CYS A N 1
ATOM 673 C CA . CYS A 1 91 ? 6.309 1.276 1.740 1.00 93.75 91 CYS A CA 1
ATOM 674 C C . CYS A 1 91 ? 5.027 0.442 1.909 1.00 93.75 91 CYS A C 1
ATOM 676 O O . CYS A 1 91 ? 3.943 0.922 1.624 1.00 93.75 91 CYS A O 1
ATOM 678 N N . ASN A 1 92 ? 5.115 -0.813 2.351 1.00 97.25 92 ASN A N 1
ATOM 679 C CA . ASN A 1 92 ? 3.939 -1.657 2.607 1.00 97.25 92 ASN A CA 1
ATOM 680 C C . ASN A 1 92 ? 3.570 -1.723 4.108 1.00 97.25 92 ASN A C 1
ATOM 682 O O . ASN A 1 92 ? 2.781 -2.573 4.530 1.00 97.25 92 ASN A O 1
ATOM 686 N N . THR A 1 93 ? 4.188 -0.873 4.934 1.00 98.50 93 THR A N 1
ATOM 687 C CA . THR A 1 93 ? 3.859 -0.717 6.357 1.00 98.50 93 THR A CA 1
ATOM 688 C C . THR A 1 93 ? 2.498 -0.053 6.482 1.00 98.50 93 THR A C 1
ATOM 690 O O . THR A 1 93 ? 2.230 0.917 5.786 1.00 98.50 93 THR A O 1
ATOM 693 N N . MET A 1 94 ? 1.642 -0.535 7.382 1.00 98.81 94 MET A N 1
ATOM 694 C CA . MET A 1 94 ? 0.382 0.151 7.674 1.00 98.81 94 MET A CA 1
ATOM 695 C C . MET A 1 94 ? 0.657 1.557 8.223 1.00 98.81 94 MET A C 1
ATOM 697 O O . MET A 1 94 ? 1.349 1.697 9.229 1.00 98.81 94 MET A O 1
ATOM 701 N N . GLU A 1 95 ? 0.069 2.581 7.613 1.00 98.81 95 GLU A N 1
ATOM 702 C CA . GLU A 1 95 ? 0.149 3.970 8.086 1.00 98.81 95 GLU A CA 1
ATOM 703 C C . GLU A 1 95 ? -1.155 4.444 8.735 1.00 98.81 95 GLU A C 1
ATOM 705 O O . GLU A 1 95 ? -1.116 5.278 9.644 1.00 98.81 95 GLU A O 1
ATOM 710 N N . THR A 1 96 ? -2.279 3.815 8.374 1.00 98.94 96 THR A N 1
ATOM 711 C CA . THR A 1 96 ? -3.602 4.105 8.936 1.00 98.94 96 THR A CA 1
ATOM 712 C C . THR A 1 96 ? -4.322 2.824 9.362 1.00 98.94 96 THR A C 1
ATOM 714 O O . THR A 1 96 ? -4.463 1.871 8.598 1.00 98.94 96 THR A O 1
ATOM 717 N N . LEU A 1 97 ? -4.829 2.804 10.591 1.00 98.94 97 LEU A N 1
ATOM 718 C CA . LEU A 1 97 ? -5.695 1.756 11.120 1.00 98.94 97 LEU A CA 1
ATOM 719 C C . LEU A 1 97 ? -7.145 2.249 11.127 1.00 98.94 97 LEU A C 1
ATOM 721 O O . LEU A 1 97 ? -7.478 3.207 11.826 1.00 98.94 97 LEU A O 1
ATOM 725 N N . LEU A 1 98 ? -8.014 1.556 10.396 1.00 99.00 98 LEU A N 1
ATOM 726 C CA . LEU A 1 98 ? -9.456 1.786 10.399 1.00 99.00 98 LEU A CA 1
ATOM 727 C C . LEU A 1 98 ? -10.123 0.713 11.261 1.00 99.00 98 LEU A C 1
ATOM 729 O O . LEU A 1 98 ? -9.851 -0.474 11.091 1.00 99.00 98 LEU A O 1
ATOM 733 N N . VAL A 1 99 ? -11.005 1.097 12.181 1.00 98.94 99 VAL A N 1
ATOM 734 C CA . VAL A 1 99 ? -11.702 0.135 13.051 1.00 98.94 99 VAL A CA 1
ATOM 735 C C . VAL A 1 99 ? -13.197 0.393 13.027 1.00 98.94 99 VAL A C 1
ATOM 737 O O . VAL A 1 99 ? -13.642 1.518 13.245 1.00 98.94 99 VAL A O 1
ATOM 740 N N . ALA A 1 100 ? -13.985 -0.651 12.778 1.00 98.94 100 ALA A N 1
ATOM 741 C CA . ALA A 1 100 ? -15.435 -0.559 12.822 1.00 98.94 100 ALA A CA 1
ATOM 742 C C . ALA A 1 100 ? -15.914 -0.148 14.224 1.00 98.94 100 ALA A C 1
ATOM 744 O O . ALA A 1 100 ? -15.487 -0.707 15.240 1.00 98.94 100 ALA A O 1
ATOM 745 N N . ARG A 1 101 ? -16.855 0.798 14.282 1.00 98.81 101 ARG A N 1
ATOM 746 C CA . ARG A 1 101 ? -17.380 1.379 15.526 1.00 98.81 101 ARG A CA 1
ATOM 747 C C . ARG A 1 101 ? -17.810 0.335 16.554 1.00 98.81 101 ARG A C 1
ATOM 749 O O . ARG A 1 101 ? -17.517 0.484 17.736 1.00 98.81 101 ARG A O 1
ATOM 756 N N . ALA A 1 102 ? -18.476 -0.730 16.111 1.00 98.56 102 ALA A N 1
ATOM 757 C CA . ALA A 1 102 ? -19.020 -1.754 17.001 1.00 98.56 102 ALA A CA 1
ATOM 758 C C . ALA A 1 102 ? -17.942 -2.541 17.770 1.00 98.56 102 ALA A C 1
ATOM 760 O O . ALA A 1 102 ? -18.185 -2.943 18.907 1.00 98.56 102 ALA A O 1
ATOM 761 N N . ILE A 1 103 ? -16.756 -2.740 17.181 1.00 98.69 103 ILE A N 1
ATOM 762 C CA . ILE A 1 103 ? -15.669 -3.535 17.778 1.00 98.69 103 ILE A CA 1
ATOM 763 C C . ILE A 1 103 ? -14.551 -2.666 18.380 1.00 98.69 103 ILE A C 1
ATOM 765 O O . ILE A 1 103 ? -13.735 -3.148 19.173 1.00 98.69 103 ILE A O 1
ATOM 769 N N . ALA A 1 104 ? -14.521 -1.370 18.050 1.00 98.81 104 ALA A N 1
ATOM 770 C CA . ALA A 1 104 ? -13.483 -0.437 18.477 1.00 98.81 104 ALA A CA 1
ATOM 771 C C . ALA A 1 104 ? -13.243 -0.408 20.003 1.00 98.81 104 ALA A C 1
ATOM 773 O O . ALA A 1 104 ? -12.076 -0.514 20.395 1.00 98.81 104 ALA A O 1
ATOM 774 N N . PRO A 1 105 ? -14.271 -0.372 20.885 1.00 98.69 105 PRO A N 1
ATOM 775 C CA . PRO A 1 105 ? -14.060 -0.375 22.338 1.00 98.69 105 PRO A CA 1
ATOM 776 C C . PRO A 1 105 ? -13.356 -1.631 22.865 1.00 98.69 105 PRO A C 1
ATOM 778 O O . PRO A 1 105 ? -12.756 -1.601 23.937 1.00 98.69 105 PRO A O 1
ATOM 781 N N . THR A 1 106 ? -13.425 -2.742 22.129 1.00 98.44 106 THR A N 1
ATOM 782 C CA . THR A 1 106 ? -12.802 -4.012 22.513 1.00 98.44 106 THR A CA 1
ATOM 783 C C . THR A 1 106 ? -11.397 -4.156 21.931 1.00 98.44 106 THR A C 1
ATOM 785 O O . THR A 1 106 ? -10.487 -4.601 22.632 1.00 98.44 106 THR A O 1
ATOM 788 N N . VAL A 1 107 ? -11.200 -3.785 20.663 1.00 98.56 107 VAL A N 1
ATOM 789 C CA . VAL A 1 107 ? -9.938 -4.008 19.938 1.00 98.56 107 VAL A CA 1
ATOM 790 C C . VAL A 1 107 ? -8.904 -2.914 20.209 1.00 98.56 107 VAL A C 1
ATOM 792 O O . VAL A 1 107 ? -7.736 -3.231 20.443 1.00 98.56 107 VAL A O 1
ATOM 795 N N . LEU A 1 108 ? -9.307 -1.638 20.222 1.00 98.81 108 LEU 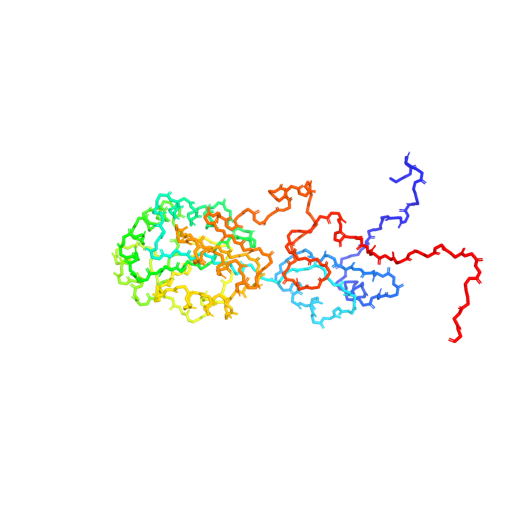A N 1
ATOM 796 C CA . LEU A 1 108 ? -8.366 -0.516 20.331 1.00 98.81 108 LEU A CA 1
ATOM 797 C C . LEU A 1 108 ? -7.542 -0.537 21.629 1.00 98.81 108 LEU A C 1
ATOM 799 O O . LEU A 1 108 ? -6.324 -0.386 21.529 1.00 98.81 108 LEU A O 1
ATOM 803 N N . PRO A 1 109 ? -8.111 -0.791 22.828 1.00 98.62 109 PRO A N 1
ATOM 804 C CA . PRO A 1 109 ? -7.305 -0.863 24.050 1.00 98.62 109 PRO A CA 1
ATOM 805 C C . PRO A 1 109 ? -6.264 -1.993 24.036 1.00 98.62 109 PRO A C 1
ATOM 807 O O . PRO A 1 109 ? -5.163 -1.831 24.565 1.00 98.62 109 PRO A O 1
ATOM 810 N N . GLN A 1 110 ? -6.586 -3.132 23.414 1.00 98.62 110 GLN A N 1
ATOM 811 C CA . GLN A 1 110 ? -5.672 -4.273 23.301 1.00 98.62 110 GLN A CA 1
ATOM 812 C C . GLN A 1 110 ? -4.530 -3.981 22.322 1.00 98.62 110 GLN A C 1
ATOM 814 O O . GLN A 1 110 ? -3.368 -4.227 22.643 1.00 98.62 110 GLN A O 1
ATOM 819 N N . LEU A 1 111 ? -4.834 -3.382 21.166 1.00 98.69 111 LEU A N 1
ATOM 820 C CA . LEU A 1 111 ? -3.811 -2.914 20.226 1.00 98.69 111 LEU A CA 1
ATOM 821 C C . LEU A 1 111 ? -2.922 -1.834 20.841 1.00 98.69 111 LEU A C 1
ATOM 823 O O . LEU A 1 111 ? -1.705 -1.885 20.692 1.00 98.69 111 LEU A O 1
ATOM 827 N N . ALA A 1 112 ? -3.503 -0.890 21.581 1.00 98.56 112 ALA A N 1
ATOM 828 C CA . ALA A 1 112 ? -2.750 0.151 22.267 1.00 98.56 112 ALA A CA 1
ATOM 829 C C . ALA A 1 112 ? -1.751 -0.432 23.273 1.00 98.56 112 ALA A C 1
ATOM 831 O O . ALA A 1 112 ? -0.625 0.051 23.367 1.00 98.56 112 ALA A O 1
ATOM 832 N N . ALA A 1 113 ? -2.106 -1.504 23.987 1.00 98.25 113 ALA A N 1
ATOM 833 C CA . ALA A 1 113 ? -1.160 -2.187 24.866 1.00 98.25 113 ALA A CA 1
ATOM 834 C C . ALA A 1 113 ? 0.063 -2.721 24.095 1.00 98.25 113 ALA A C 1
ATOM 836 O O . ALA A 1 113 ? 1.186 -2.501 24.546 1.00 98.25 113 ALA A O 1
ATOM 837 N N . LEU A 1 114 ? -0.145 -3.330 22.920 1.00 98.19 114 LEU A N 1
ATOM 838 C CA . LEU A 1 114 ? 0.931 -3.825 22.049 1.00 98.19 114 LEU A CA 1
ATOM 839 C C . LEU A 1 114 ? 1.769 -2.678 21.462 1.00 98.19 114 LEU A C 1
ATOM 841 O O . LEU A 1 114 ? 2.999 -2.706 21.492 1.00 98.19 114 LEU A O 1
ATOM 845 N N . TYR A 1 115 ? 1.117 -1.629 20.962 1.00 98.56 115 TYR A N 1
ATOM 846 C CA . TYR A 1 115 ? 1.783 -0.456 20.393 1.00 98.56 115 TYR A CA 1
ATOM 847 C C . TYR A 1 115 ? 2.611 0.317 21.420 1.00 98.56 115 TYR A C 1
ATOM 849 O O . TYR A 1 115 ? 3.681 0.830 21.081 1.00 98.56 115 TYR A O 1
ATOM 857 N N . ARG A 1 116 ? 2.192 0.314 22.691 1.00 97.81 116 ARG A N 1
ATOM 858 C CA . ARG A 1 116 ? 2.953 0.910 23.796 1.00 97.81 116 ARG A CA 1
ATOM 859 C C . ARG A 1 116 ? 4.325 0.266 23.959 1.00 97.81 116 ARG A C 1
ATOM 861 O O . ARG A 1 116 ? 5.293 0.977 24.206 1.00 97.81 116 ARG A O 1
ATOM 868 N N . GLU A 1 117 ? 4.429 -1.055 23.803 1.00 96.50 117 GLU A N 1
ATOM 869 C CA . GLU A 1 117 ? 5.707 -1.781 23.912 1.00 96.50 117 GLU A CA 1
ATOM 870 C C . GLU A 1 117 ? 6.709 -1.362 22.832 1.00 96.50 117 GLU A C 1
ATOM 872 O O . GLU A 1 117 ? 7.921 -1.463 23.022 1.00 96.50 117 GLU A O 1
ATOM 877 N N . LYS A 1 118 ? 6.201 -0.873 21.697 1.00 97.62 118 LYS A N 1
ATOM 878 C CA . LYS A 1 118 ? 6.985 -0.356 20.572 1.00 97.62 118 LYS A CA 1
ATOM 879 C C . LYS A 1 118 ? 7.044 1.172 20.524 1.00 97.62 118 LYS A C 1
ATOM 881 O O . LYS A 1 118 ? 7.621 1.706 19.582 1.00 97.62 118 LYS A O 1
ATOM 886 N N . GLN A 1 119 ? 6.485 1.846 21.535 1.00 97.75 119 GLN A N 1
ATOM 887 C CA . GLN A 1 119 ? 6.427 3.305 21.663 1.00 97.75 119 GLN A CA 1
ATOM 888 C C . GLN A 1 119 ? 5.835 4.000 20.426 1.00 97.75 119 GLN A C 1
ATOM 890 O O . GLN A 1 119 ? 6.304 5.061 20.025 1.00 97.75 119 GLN A O 1
ATOM 895 N N . VAL A 1 120 ? 4.821 3.393 19.803 1.00 98.69 120 VAL A N 1
ATOM 896 C CA . VAL A 1 120 ? 4.172 3.967 18.615 1.00 98.69 120 VAL A CA 1
ATOM 897 C C . VAL A 1 120 ? 3.318 5.167 19.024 1.00 98.69 120 VAL A C 1
ATOM 899 O O . VAL A 1 120 ? 2.484 5.060 19.919 1.00 98.69 120 VAL A O 1
ATOM 902 N N . GLU A 1 121 ? 3.492 6.312 18.380 1.00 98.81 121 GLU A N 1
ATOM 903 C CA . GLU A 1 121 ? 2.580 7.447 18.507 1.00 98.81 121 GLU A CA 1
ATOM 904 C C . GLU A 1 121 ? 1.257 7.119 17.807 1.00 98.81 121 GLU A C 1
ATOM 906 O O . GLU A 1 121 ? 1.249 6.739 16.637 1.00 98.81 121 GLU A O 1
ATOM 911 N N . LEU A 1 122 ? 0.135 7.256 18.515 1.00 98.88 122 LEU A N 1
ATOM 912 C CA . LEU A 1 122 ? -1.197 7.054 17.950 1.00 98.88 122 LEU A CA 1
ATOM 913 C C . LEU A 1 122 ? -1.838 8.416 17.694 1.00 98.88 122 LEU A C 1
ATOM 915 O O . LE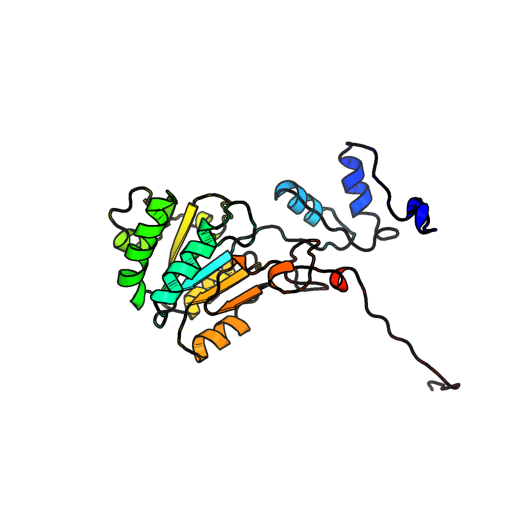U A 1 122 ? -2.107 9.161 18.638 1.00 98.88 122 LEU A O 1
ATOM 919 N N . ARG A 1 123 ? -2.100 8.730 16.425 1.00 98.88 123 ARG A N 1
ATOM 920 C CA . ARG A 1 123 ? -2.834 9.928 16.002 1.00 98.88 123 ARG A CA 1
ATOM 921 C C . ARG A 1 123 ? -4.272 9.534 15.734 1.00 98.88 123 ARG A C 1
ATOM 923 O O . ARG A 1 123 ? -4.564 8.886 14.739 1.00 98.88 123 ARG A O 1
ATOM 930 N N . ALA A 1 124 ? -5.157 9.853 16.662 1.00 98.81 124 ALA A N 1
ATOM 931 C CA . ALA A 1 124 ? -6.503 9.304 16.693 1.00 98.81 124 ALA A CA 1
ATOM 932 C C . ALA A 1 124 ? -7.556 10.364 16.356 1.00 98.81 124 ALA A C 1
ATOM 934 O O . ALA A 1 124 ? -7.462 11.504 16.825 1.00 98.81 124 ALA A O 1
ATOM 935 N N . ASP A 1 125 ? -8.581 9.982 15.590 1.00 98.75 125 ASP A N 1
ATOM 936 C CA . ASP A 1 125 ? -9.788 10.800 15.452 1.00 98.75 125 ASP A CA 1
ATOM 937 C C . ASP A 1 125 ? -10.527 10.952 16.795 1.00 98.75 125 ASP A C 1
ATOM 939 O O . ASP A 1 125 ? -10.131 10.386 17.817 1.00 98.75 125 ASP A O 1
ATOM 943 N N . GLU A 1 126 ? -11.582 11.766 16.838 1.00 98.62 126 GLU A N 1
ATOM 944 C CA . GLU A 1 126 ? -12.264 12.084 18.098 1.00 98.62 126 GLU A CA 1
ATOM 945 C C . GLU A 1 126 ? -12.766 10.833 18.841 1.00 98.62 126 GLU A C 1
ATOM 947 O O . GLU A 1 126 ? -12.557 10.711 20.053 1.00 98.62 126 GLU A O 1
ATOM 952 N N . GLU A 1 127 ? -13.368 9.889 18.115 1.00 98.62 127 GLU A N 1
ATOM 953 C CA . GLU A 1 127 ? -13.952 8.670 18.673 1.00 98.62 127 GLU A CA 1
ATOM 954 C C . GLU A 1 127 ? -12.863 7.680 19.127 1.00 98.62 127 GLU A C 1
ATOM 956 O O . GLU A 1 127 ? -12.887 7.221 20.275 1.00 98.62 127 GLU A O 1
ATOM 961 N N . ALA A 1 128 ? -11.844 7.419 18.297 1.00 98.75 128 ALA A N 1
ATOM 962 C CA . ALA A 1 128 ? -10.698 6.592 18.676 1.00 98.75 128 ALA A CA 1
ATOM 963 C C . ALA A 1 128 ? -9.954 7.181 19.882 1.00 98.75 128 ALA A C 1
ATOM 965 O O . ALA A 1 128 ? -9.574 6.451 20.799 1.00 98.75 128 ALA A O 1
ATOM 966 N N . ARG A 1 129 ? -9.767 8.506 19.922 1.00 98.50 129 ARG A N 1
ATOM 967 C CA . ARG A 1 129 ? -9.051 9.198 21.001 1.00 98.50 129 ARG A CA 1
ATOM 968 C C . ARG A 1 129 ? -9.784 9.088 22.333 1.00 98.50 129 ARG A C 1
ATOM 970 O O . ARG A 1 129 ? -9.132 8.961 23.367 1.00 98.50 129 ARG A O 1
ATOM 977 N N . ALA A 1 130 ? -11.117 9.117 22.321 1.00 98.62 130 ALA A N 1
ATOM 978 C CA . ALA A 1 130 ? -11.918 8.883 23.517 1.00 98.62 130 ALA A CA 1
ATOM 979 C C . ALA A 1 130 ? -11.752 7.445 24.042 1.00 98.62 130 ALA A C 1
ATOM 981 O O . ALA A 1 130 ? -11.557 7.255 25.242 1.00 98.62 130 ALA A O 1
ATOM 982 N N . ILE A 1 131 ? -11.760 6.442 23.155 1.00 98.75 131 ILE A N 1
ATOM 983 C CA . ILE A 1 131 ? -11.558 5.026 23.522 1.00 98.75 131 ILE A CA 1
ATOM 984 C C . ILE A 1 131 ? -10.139 4.783 24.058 1.00 98.75 131 ILE A C 1
ATOM 986 O O . ILE A 1 131 ? -9.943 4.025 25.005 1.00 98.75 131 ILE A O 1
ATOM 990 N N . LEU A 1 132 ? -9.147 5.444 23.464 1.00 98.62 132 LEU A N 1
ATOM 991 C CA . LEU A 1 132 ? -7.729 5.315 23.800 1.00 98.62 132 LEU A CA 1
ATOM 992 C C . LEU A 1 132 ? -7.289 6.217 24.965 1.00 98.62 132 LEU A C 1
ATOM 994 O O . LEU A 1 132 ? -6.087 6.352 25.216 1.00 98.62 132 LEU A O 1
ATOM 998 N N . ALA A 1 133 ? -8.232 6.832 25.688 1.00 96.56 133 ALA A N 1
ATOM 999 C CA . ALA A 1 133 ? -7.935 7.707 26.814 1.00 96.56 133 ALA A CA 1
ATOM 1000 C C . ALA A 1 133 ? -7.017 7.003 27.833 1.00 96.56 133 ALA A C 1
ATOM 1002 O O . ALA A 1 133 ? -7.362 5.975 28.413 1.00 96.56 133 ALA A O 1
ATOM 1003 N N . GLY A 1 134 ? -5.822 7.564 28.043 1.00 95.31 134 GLY A N 1
ATOM 1004 C CA . GLY A 1 134 ? -4.786 6.993 28.912 1.00 95.31 134 GLY A CA 1
ATOM 1005 C C . GLY A 1 134 ? -3.599 6.355 28.181 1.00 95.31 134 GLY A C 1
ATOM 1006 O O . GLY A 1 134 ? -2.626 5.979 28.835 1.00 95.31 134 GLY A O 1
ATOM 1007 N N . TYR A 1 135 ? -3.621 6.265 26.847 1.00 98.31 135 TYR A N 1
ATOM 1008 C CA . TYR A 1 135 ? -2.430 5.907 26.075 1.00 98.31 135 TYR A CA 1
ATOM 1009 C C . TYR A 1 135 ? -1.372 7.034 26.146 1.00 98.31 135 TYR A C 1
ATOM 1011 O O . TYR A 1 135 ? -1.706 8.191 25.890 1.00 98.31 135 TYR A O 1
ATOM 1019 N N . PRO A 1 136 ? -0.100 6.743 26.496 1.00 96.69 136 PRO A N 1
ATOM 1020 C CA . PRO A 1 136 ? 0.895 7.777 26.807 1.00 96.69 136 PRO A CA 1
ATOM 1021 C C . PRO A 1 136 ? 1.377 8.590 25.595 1.00 96.69 136 PRO A C 1
ATOM 1023 O O . PRO A 1 136 ? 1.834 9.715 25.771 1.00 96.69 136 PRO A O 1
ATOM 1026 N N . HIS A 1 137 ? 1.279 8.039 24.382 1.00 96.88 137 HIS A N 1
ATOM 1027 C CA . HIS A 1 137 ? 1.716 8.683 23.136 1.00 96.88 137 HIS A CA 1
ATOM 1028 C C . HIS A 1 137 ? 0.520 8.942 22.211 1.00 96.88 137 HIS A C 1
ATOM 1030 O O . HIS A 1 137 ? 0.532 8.559 21.045 1.00 96.88 137 HIS A O 1
ATOM 1036 N N . LEU A 1 138 ? -0.558 9.501 22.767 1.00 98.56 138 LEU A N 1
ATOM 1037 C CA . LEU A 1 138 ? -1.804 9.775 22.053 1.00 98.56 138 LEU A CA 1
ATOM 1038 C C . LEU A 1 138 ? -1.870 11.240 21.616 1.00 98.56 138 LEU A C 1
ATOM 1040 O O . LEU A 1 138 ? -1.782 12.141 22.450 1.00 98.56 138 LEU A O 1
ATOM 1044 N N . ALA A 1 139 ? -2.100 11.467 20.329 1.00 98.38 139 ALA A N 1
ATOM 1045 C CA . ALA A 1 139 ? -2.353 12.777 19.742 1.00 98.38 139 ALA A CA 1
ATOM 1046 C C . ALA A 1 139 ? -3.702 12.783 19.007 1.00 98.38 139 ALA A C 1
ATOM 1048 O O . ALA A 1 139 ? -4.238 11.732 18.652 1.00 98.38 139 ALA A O 1
ATOM 1049 N N . ALA A 1 140 ? -4.271 13.970 18.798 1.00 98.56 140 ALA A N 1
ATOM 1050 C CA . ALA A 1 140 ? -5.416 14.126 17.905 1.00 98.56 140 ALA A CA 1
ATOM 1051 C C . ALA A 1 140 ? -4.928 14.079 16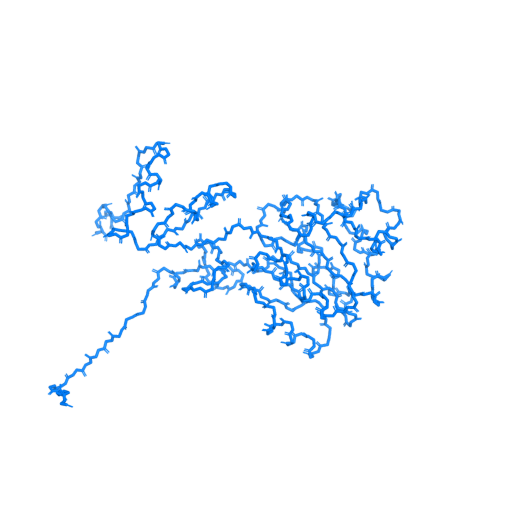.451 1.00 98.56 140 ALA A C 1
ATOM 1053 O O . ALA A 1 140 ? -3.953 14.753 16.125 1.00 98.56 140 ALA A O 1
ATOM 1054 N N . ALA A 1 141 ? -5.601 13.300 15.606 1.00 98.50 141 ALA A N 1
ATOM 1055 C CA . ALA A 1 141 ? -5.338 13.280 14.174 1.00 98.50 141 ALA A CA 1
ATOM 1056 C C . ALA A 1 141 ? -5.796 14.588 13.512 1.00 98.50 141 ALA A C 1
ATOM 1058 O O . ALA A 1 141 ? -6.855 15.132 13.843 1.00 98.50 141 ALA A O 1
ATOM 1059 N N . LEU A 1 142 ? -5.007 15.064 12.556 1.00 98.31 142 LEU A N 1
ATOM 1060 C CA . LEU A 1 142 ? -5.349 16.138 11.627 1.00 98.31 142 LEU A CA 1
ATOM 1061 C C . LEU A 1 142 ? -5.784 15.542 10.281 1.00 98.31 142 LEU A C 1
ATOM 1063 O O . LEU A 1 142 ? -5.538 14.376 9.998 1.00 98.31 142 LEU A O 1
ATOM 1067 N N . GLU A 1 143 ? -6.399 16.343 9.410 1.00 98.19 143 GLU A N 1
ATOM 1068 C CA . GLU A 1 143 ? -6.752 15.896 8.048 1.00 98.19 143 GLU A CA 1
ATOM 1069 C C . GLU A 1 143 ? -5.523 15.404 7.259 1.00 98.19 143 GLU A C 1
ATOM 1071 O O . GLU A 1 143 ? -5.606 14.469 6.471 1.00 98.19 143 GLU A O 1
ATOM 1076 N N . GLU A 1 144 ? -4.371 16.023 7.514 1.00 98.12 144 GLU A N 1
ATOM 1077 C CA . GLU A 1 144 ? -3.083 15.735 6.880 1.00 98.12 144 GLU A CA 1
ATOM 1078 C C . GLU A 1 144 ? -2.595 14.310 7.178 1.00 98.12 144 GLU A C 1
ATOM 1080 O O . GLU A 1 144 ? -1.956 13.677 6.331 1.00 98.12 144 GLU A O 1
ATOM 1085 N N . ASP A 1 145 ? -2.917 13.799 8.372 1.00 98.69 145 ASP A N 1
ATOM 1086 C CA . ASP A 1 145 ? -2.458 12.500 8.864 1.00 98.69 145 ASP A CA 1
ATOM 1087 C C . ASP A 1 145 ? -2.967 11.351 7.999 1.00 98.69 145 ASP A C 1
ATOM 1089 O O . ASP A 1 145 ? -2.225 10.413 7.725 1.00 98.69 145 ASP A O 1
ATOM 1093 N N . TRP A 1 146 ? -4.191 11.460 7.479 1.00 98.69 146 TRP A N 1
ATOM 1094 C CA . TRP A 1 146 ? -4.773 10.434 6.612 1.00 98.69 146 TRP A CA 1
ATOM 1095 C C . TRP A 1 146 ? -4.002 10.278 5.296 1.00 98.69 146 TRP A C 1
ATOM 1097 O O . TRP A 1 146 ? -3.978 9.197 4.723 1.00 98.69 146 TRP A O 1
ATOM 1107 N N . SER A 1 147 ? -3.333 11.340 4.839 1.00 97.69 147 SER A N 1
ATOM 1108 C CA . SER A 1 147 ? -2.532 11.367 3.606 1.00 97.69 147 SER A CA 1
ATOM 1109 C C . SER A 1 147 ? -1.016 11.305 3.837 1.00 97.69 147 SER A C 1
ATOM 1111 O O . SER A 1 147 ? -0.241 11.582 2.919 1.00 97.69 147 SER A O 1
ATOM 1113 N N . THR A 1 148 ? -0.569 10.994 5.057 1.00 97.75 148 THR A N 1
ATOM 1114 C CA . THR A 1 148 ? 0.855 11.011 5.413 1.00 97.75 148 THR A CA 1
ATOM 1115 C C . THR A 1 148 ? 1.431 9.599 5.476 1.00 97.75 148 THR A C 1
ATOM 1117 O O . THR A 1 148 ? 0.981 8.762 6.250 1.00 97.75 148 THR A O 1
ATOM 1120 N N . GLU A 1 149 ? 2.492 9.350 4.706 1.00 97.19 149 GLU A N 1
ATOM 1121 C CA . GLU A 1 149 ? 3.364 8.190 4.915 1.00 97.19 149 GLU A CA 1
ATOM 1122 C C . GLU A 1 149 ? 4.428 8.557 5.958 1.00 97.19 149 GLU A C 1
ATOM 1124 O O . GLU A 1 149 ? 5.239 9.464 5.744 1.00 97.19 149 GLU A O 1
ATOM 1129 N N . TYR A 1 150 ? 4.409 7.889 7.109 1.00 97.31 150 TYR A N 1
ATOM 1130 C CA . TYR A 1 150 ? 5.249 8.260 8.244 1.00 97.31 150 TYR A CA 1
ATOM 1131 C C . TYR A 1 150 ? 6.630 7.611 8.191 1.00 97.31 150 TYR A C 1
ATOM 1133 O O . TYR A 1 150 ? 7.604 8.224 8.631 1.00 97.31 150 TYR A O 1
ATOM 1141 N N . LEU A 1 151 ? 6.716 6.355 7.731 1.00 95.50 151 LEU A N 1
ATOM 1142 C CA . LEU A 1 151 ? 7.934 5.530 7.781 1.00 95.50 151 LEU A CA 1
ATOM 1143 C C . LEU A 1 151 ? 8.596 5.492 9.174 1.00 95.50 151 LEU A C 1
ATOM 1145 O O . LEU A 1 151 ? 9.815 5.359 9.326 1.00 95.50 151 LEU A O 1
ATOM 1149 N N . ALA A 1 152 ? 7.771 5.621 10.210 1.00 97.56 152 ALA A N 1
ATOM 1150 C CA . ALA A 1 152 ? 8.156 5.852 11.596 1.00 97.56 152 ALA A CA 1
ATOM 1151 C C . ALA A 1 152 ? 7.204 5.097 12.543 1.00 97.56 152 ALA A C 1
ATOM 1153 O O . ALA A 1 152 ? 6.159 4.608 12.098 1.00 97.56 152 ALA A O 1
ATOM 1154 N N . PRO A 1 153 ? 7.514 5.004 13.852 1.00 98.19 153 PRO A N 1
ATOM 1155 C CA . PRO A 1 153 ? 6.576 4.514 14.863 1.00 98.19 153 PRO A CA 1
ATOM 1156 C C . PRO A 1 153 ? 5.449 5.537 15.122 1.00 98.19 153 PRO A C 1
ATOM 1158 O O . PRO A 1 153 ? 5.281 6.012 16.237 1.00 98.19 153 PRO A O 1
ATOM 1161 N N . ILE A 1 154 ? 4.685 5.886 14.086 1.00 98.81 154 ILE A N 1
ATOM 1162 C CA . ILE A 1 154 ? 3.507 6.762 14.113 1.00 98.81 154 ILE A CA 1
ATOM 1163 C C . ILE A 1 154 ? 2.392 6.039 13.352 1.00 98.81 154 ILE A C 1
ATOM 1165 O O . ILE A 1 154 ? 2.656 5.458 12.300 1.00 98.81 154 ILE A O 1
ATOM 1169 N N . LEU A 1 155 ? 1.177 6.018 13.888 1.00 98.88 155 LEU A N 1
ATOM 1170 C CA . LEU A 1 155 ? 0.021 5.357 13.284 1.00 98.88 155 LEU A CA 1
ATOM 1171 C C . LEU A 1 155 ? -1.210 6.254 13.412 1.00 98.88 155 LEU A C 1
ATOM 1173 O O . LEU A 1 155 ? -1.601 6.610 14.528 1.00 98.88 155 LEU A O 1
ATOM 1177 N N . ALA A 1 156 ? -1.838 6.575 12.283 1.00 98.94 156 ALA A N 1
ATOM 1178 C CA . ALA A 1 156 ? -3.148 7.206 12.274 1.00 98.94 156 ALA A CA 1
ATOM 1179 C C . ALA A 1 156 ? -4.229 6.164 12.615 1.00 98.94 156 ALA A C 1
ATOM 1181 O O . ALA A 1 156 ? -4.170 5.024 12.158 1.00 98.94 156 ALA A O 1
ATOM 1182 N N . VAL A 1 157 ? -5.210 6.521 13.443 1.00 98.94 157 VAL A N 1
ATOM 1183 C CA . VAL A 1 157 ? -6.280 5.621 13.894 1.00 98.94 157 VAL A CA 1
ATOM 1184 C C . VAL A 1 157 ? -7.628 6.308 13.726 1.00 98.94 157 VAL A C 1
ATOM 1186 O O . VAL A 1 157 ? -7.865 7.372 14.300 1.00 98.94 157 VAL A O 1
ATOM 1189 N N . LYS A 1 158 ? -8.530 5.675 12.978 1.00 98.94 158 LYS A N 1
ATOM 1190 C CA . LYS A 1 158 ? -9.877 6.185 12.719 1.00 98.94 158 LYS A CA 1
ATOM 1191 C C . LYS A 1 158 ? -10.934 5.152 13.089 1.00 98.94 158 LYS A C 1
ATOM 1193 O O . LYS A 1 158 ? -10.816 3.984 12.710 1.00 98.94 158 LYS A O 1
ATOM 1198 N N . VAL A 1 159 ? -11.987 5.584 13.781 1.00 98.94 159 VAL A N 1
ATOM 1199 C CA . VAL A 1 159 ? -13.201 4.772 13.913 1.00 98.94 159 VAL A CA 1
ATOM 1200 C C . VAL A 1 159 ? -14.129 5.079 12.741 1.00 98.94 159 VAL A C 1
ATOM 1202 O O . VAL A 1 159 ? -14.397 6.236 12.430 1.00 98.94 159 VAL A O 1
ATOM 1205 N N . VAL A 1 160 ? -14.616 4.032 12.080 1.00 98.88 160 VAL A N 1
ATOM 1206 C CA . VAL A 1 160 ? -15.523 4.119 10.926 1.00 98.88 160 VAL A CA 1
ATOM 1207 C C . VAL A 1 160 ? -16.826 3.380 11.219 1.00 98.88 160 VAL A C 1
ATOM 1209 O O . VAL A 1 160 ? -16.854 2.428 12.000 1.00 98.88 160 VAL A O 1
ATOM 1212 N N . ALA A 1 161 ? -17.928 3.794 10.599 1.00 98.69 161 ALA A N 1
ATOM 1213 C CA . ALA A 1 161 ? -19.242 3.190 10.798 1.00 98.69 161 ALA A CA 1
ATOM 1214 C C . ALA A 1 161 ? -19.293 1.711 10.373 1.00 98.69 161 ALA A C 1
ATOM 1216 O O . ALA A 1 161 ? -20.035 0.935 10.973 1.00 98.69 161 ALA A O 1
ATOM 1217 N N . GLY A 1 162 ? -18.500 1.324 9.372 1.00 98.56 162 GLY A N 1
ATOM 1218 C CA . GLY A 1 162 ? -18.440 -0.025 8.814 1.00 98.56 162 GLY A CA 1
ATOM 1219 C C . GLY A 1 162 ? -17.633 -0.057 7.515 1.00 98.56 162 GLY A C 1
ATOM 1220 O O . GLY A 1 162 ? -16.903 0.890 7.215 1.00 98.56 162 GLY A O 1
ATOM 1221 N N . ILE A 1 163 ? -17.789 -1.135 6.743 1.00 98.75 163 ILE A N 1
ATOM 1222 C CA . ILE A 1 163 ? -16.986 -1.396 5.541 1.00 98.75 163 ILE A CA 1
ATOM 1223 C C . ILE A 1 163 ? -17.133 -0.323 4.455 1.00 98.75 163 ILE A C 1
ATOM 1225 O O . ILE A 1 163 ? -16.150 -0.001 3.799 1.00 98.75 163 ILE A O 1
ATOM 1229 N N . ASP A 1 164 ? -18.323 0.261 4.284 1.00 98.81 164 ASP A N 1
ATOM 1230 C CA . ASP A 1 164 ? -18.555 1.306 3.277 1.00 98.81 164 ASP A CA 1
ATOM 1231 C C . ASP A 1 164 ? -17.683 2.539 3.539 1.00 98.81 164 ASP A C 1
ATOM 1233 O O . ASP A 1 164 ? -16.888 2.930 2.691 1.00 98.81 164 ASP A O 1
ATOM 1237 N N . GLU A 1 165 ? -17.741 3.088 4.758 1.00 98.88 165 GLU A N 1
ATOM 1238 C CA . GLU A 1 165 ? -16.907 4.233 5.143 1.00 98.88 165 GLU A CA 1
ATOM 1239 C C . GLU A 1 165 ? -15.411 3.874 5.135 1.00 98.88 165 GLU A C 1
ATOM 1241 O O . GLU A 1 165 ? -14.578 4.715 4.798 1.00 98.88 165 GLU A O 1
ATOM 1246 N N . ALA A 1 166 ? -15.054 2.628 5.471 1.00 98.88 166 ALA A N 1
ATOM 1247 C CA . ALA A 1 166 ? -13.672 2.168 5.385 1.00 98.88 166 ALA A CA 1
ATOM 1248 C C . ALA A 1 166 ? -13.146 2.206 3.942 1.00 98.88 166 ALA A C 1
ATOM 1250 O O . ALA A 1 166 ? -12.047 2.702 3.701 1.00 98.88 166 ALA A O 1
ATOM 1251 N N . MET A 1 167 ? -13.930 1.713 2.980 1.00 98.81 167 MET A N 1
ATOM 1252 C CA . MET A 1 167 ? -13.550 1.712 1.567 1.00 98.81 167 MET A CA 1
ATOM 1253 C C . MET A 1 167 ? -13.567 3.119 0.966 1.00 98.81 167 MET A C 1
ATOM 1255 O O . MET A 1 167 ? -12.655 3.445 0.211 1.00 98.81 167 MET A O 1
ATOM 1259 N N . ASP A 1 168 ? -14.514 3.978 1.353 1.00 98.88 168 ASP A N 1
ATOM 1260 C CA . ASP A 1 168 ? -14.523 5.393 0.954 1.00 98.88 168 ASP A CA 1
ATOM 1261 C C . ASP A 1 168 ? -13.273 6.130 1.464 1.00 98.88 168 ASP A C 1
ATOM 1263 O O . ASP A 1 168 ? -12.671 6.935 0.748 1.00 98.88 168 ASP A O 1
ATOM 1267 N N . HIS A 1 169 ? -12.847 5.839 2.698 1.00 98.88 169 HIS A N 1
ATOM 1268 C CA . HIS A 1 169 ? -11.612 6.381 3.257 1.00 98.88 169 HIS A CA 1
ATOM 1269 C C . HIS A 1 169 ? -10.386 5.882 2.485 1.00 98.88 169 HIS A C 1
ATOM 1271 O O . HIS A 1 169 ? -9.544 6.683 2.084 1.00 98.88 169 HIS A O 1
ATOM 1277 N N . ILE A 1 170 ? -10.304 4.575 2.230 1.00 98.88 170 ILE A N 1
ATOM 1278 C CA . ILE A 1 170 ? -9.208 3.978 1.460 1.00 98.88 170 ILE A CA 1
ATOM 1279 C C . ILE A 1 170 ? -9.151 4.581 0.054 1.00 98.88 170 ILE A C 1
ATOM 1281 O O . ILE A 1 170 ? -8.084 5.016 -0.359 1.00 98.88 170 ILE A O 1
ATOM 1285 N N . GLU A 1 171 ? -10.265 4.691 -0.669 1.00 98.56 171 GLU A N 1
ATOM 1286 C CA . GLU A 1 171 ? -10.264 5.273 -2.019 1.00 98.56 171 GLU A CA 1
ATOM 1287 C C . GLU A 1 171 ? -9.771 6.726 -2.022 1.00 98.56 171 GLU A C 1
ATOM 1289 O O . GLU A 1 171 ? -9.096 7.149 -2.963 1.00 98.56 171 GLU A O 1
ATOM 1294 N N . ARG A 1 172 ? -10.072 7.487 -0.963 1.00 98.50 172 ARG A N 1
ATOM 1295 C CA . ARG A 1 172 ? -9.653 8.886 -0.843 1.00 98.50 172 ARG A CA 1
ATOM 1296 C C . ARG A 1 172 ? -8.180 9.056 -0.470 1.00 98.50 172 ARG A C 1
ATOM 1298 O O . ARG A 1 172 ? -7.552 9.978 -0.987 1.00 98.50 172 ARG A O 1
ATOM 1305 N N . TYR A 1 173 ? -7.658 8.243 0.447 1.00 98.69 173 TYR A N 1
ATOM 1306 C CA . TYR A 1 173 ? -6.364 8.503 1.094 1.00 98.69 173 TYR A CA 1
ATOM 1307 C C . TYR A 1 173 ? -5.278 7.467 0.794 1.00 98.69 173 TYR A C 1
ATOM 1309 O O . TYR A 1 173 ? -4.099 7.721 1.036 1.00 98.69 173 TYR A O 1
ATOM 1317 N N . SER A 1 174 ? -5.642 6.306 0.251 1.00 98.00 174 SER A N 1
ATOM 1318 C CA . SER A 1 174 ? -4.677 5.280 -0.126 1.00 98.00 174 SER A CA 1
ATOM 1319 C C . SER A 1 174 ? -3.742 5.760 -1.229 1.00 98.00 174 SER A C 1
ATOM 1321 O O . SER A 1 174 ? -4.130 6.401 -2.206 1.00 98.00 174 SER A O 1
ATOM 1323 N N . SER A 1 175 ? -2.495 5.315 -1.124 1.00 97.62 175 SER A N 1
ATOM 1324 C CA . SER A 1 175 ? -1.520 5.367 -2.216 1.00 97.62 175 SER A CA 1
ATOM 1325 C C . SER A 1 175 ? -1.773 4.312 -3.308 1.00 97.62 175 SER A C 1
ATOM 1327 O O . SER A 1 175 ? -0.981 4.168 -4.239 1.00 97.62 175 SER A O 1
ATOM 1329 N N . LYS A 1 176 ? -2.852 3.534 -3.186 1.00 98.44 176 LYS A N 1
ATOM 1330 C CA . LYS A 1 176 ? -3.197 2.349 -3.978 1.00 98.44 176 LYS A CA 1
ATOM 1331 C C . LYS A 1 176 ? -2.113 1.263 -3.948 1.00 98.44 176 LYS A C 1
ATOM 1333 O O . LYS A 1 176 ? -1.980 0.489 -4.897 1.00 98.44 176 LYS A O 1
ATOM 1338 N N . HIS A 1 177 ? -1.340 1.196 -2.859 1.00 98.19 177 HIS A N 1
ATOM 1339 C CA . HIS A 1 177 ? -0.244 0.244 -2.668 1.00 98.19 177 HIS A CA 1
ATOM 1340 C C . HIS A 1 177 ? -0.737 -1.084 -2.077 1.00 98.19 177 HIS A C 1
ATOM 1342 O O . HIS A 1 177 ? -0.824 -2.090 -2.786 1.00 98.19 177 HIS A O 1
ATOM 1348 N N . THR A 1 178 ? -1.063 -1.125 -0.783 1.00 98.81 178 THR A N 1
ATOM 1349 C CA . THR A 1 178 ? -1.494 -2.361 -0.115 1.00 98.81 178 THR A CA 1
ATOM 1350 C C . THR A 1 178 ? -2.536 -2.086 0.951 1.00 98.81 178 THR A C 1
ATOM 1352 O O . THR A 1 178 ? -2.303 -1.295 1.852 1.00 98.81 178 THR A O 1
ATOM 1355 N N . GLU A 1 179 ? -3.661 -2.791 0.881 1.00 98.88 179 GLU A N 1
ATOM 1356 C CA . GLU A 1 179 ? -4.783 -2.610 1.804 1.00 98.88 179 GLU A CA 1
ATOM 1357 C C . GLU A 1 179 ? -5.241 -3.962 2.337 1.00 98.88 179 GLU A C 1
ATOM 1359 O O . GLU A 1 179 ? -5.273 -4.949 1.597 1.00 98.88 179 GLU A O 1
ATOM 1364 N N . ALA A 1 180 ? -5.616 -4.026 3.610 1.00 98.94 180 ALA A N 1
ATOM 1365 C CA . ALA A 1 180 ? -6.084 -5.262 4.222 1.00 98.94 180 ALA A CA 1
ATOM 1366 C C . ALA A 1 180 ? -7.402 -5.067 4.971 1.00 98.94 180 ALA A C 1
ATOM 1368 O O . ALA A 1 180 ? -7.602 -4.054 5.633 1.00 98.94 180 ALA A O 1
ATOM 1369 N N . ILE A 1 181 ? -8.263 -6.081 4.930 1.00 98.94 181 ILE A N 1
ATOM 1370 C CA . ILE A 1 181 ? -9.410 -6.232 5.828 1.00 98.94 181 ILE A CA 1
ATOM 1371 C C . ILE A 1 181 ? -9.162 -7.402 6.781 1.00 98.94 181 ILE A C 1
ATOM 1373 O O . ILE A 1 181 ? -8.641 -8.444 6.380 1.00 98.94 181 ILE A O 1
ATOM 1377 N N . VAL A 1 182 ? -9.570 -7.261 8.039 1.00 98.94 182 VAL A N 1
ATOM 1378 C CA . VAL A 1 182 ? -9.696 -8.368 8.988 1.00 98.94 182 VAL A CA 1
ATOM 1379 C C . VAL A 1 182 ? -11.176 -8.578 9.281 1.00 98.94 182 VAL A C 1
ATOM 1381 O O . VAL A 1 182 ? -11.808 -7.692 9.845 1.00 98.94 182 VAL A O 1
ATOM 1384 N N . THR A 1 183 ? -11.726 -9.726 8.886 1.00 98.88 183 THR A N 1
ATOM 1385 C CA . THR A 1 183 ? -13.145 -10.083 9.057 1.00 98.88 183 THR A CA 1
ATOM 1386 C C . THR A 1 183 ? -13.340 -11.602 8.988 1.00 98.88 183 THR A C 1
ATOM 1388 O O . THR A 1 183 ? -12.611 -12.292 8.270 1.00 98.88 183 THR A O 1
ATOM 1391 N N . GLU A 1 184 ? -14.346 -12.130 9.690 1.00 98.81 184 GLU A N 1
ATOM 1392 C CA . GLU A 1 184 ? -14.867 -13.490 9.477 1.00 98.81 184 GLU A CA 1
ATOM 1393 C C . GLU A 1 184 ? -16.108 -13.513 8.565 1.00 98.81 184 GLU A C 1
ATOM 1395 O O . GLU A 1 184 ? -16.650 -14.581 8.270 1.00 98.81 184 GLU A O 1
ATOM 1400 N N . ASP A 1 185 ? -16.576 -12.352 8.096 1.00 98.81 185 ASP A N 1
ATOM 1401 C CA . ASP A 1 185 ? -17.695 -12.273 7.166 1.00 98.81 185 ASP A CA 1
ATOM 1402 C C . ASP A 1 185 ? -17.235 -12.510 5.728 1.00 98.81 185 ASP A C 1
ATOM 1404 O O . ASP A 1 185 ? -16.509 -11.722 5.120 1.00 98.81 185 ASP A O 1
ATOM 1408 N N . TYR A 1 186 ? -17.705 -13.621 5.165 1.00 98.62 186 TYR A N 1
ATOM 1409 C CA . TYR A 1 186 ? -17.377 -14.026 3.802 1.00 98.62 186 TYR A CA 1
ATOM 1410 C C . TYR A 1 186 ? -17.762 -12.972 2.753 1.00 98.62 186 TYR A C 1
ATOM 1412 O O . TYR A 1 186 ? -17.019 -12.749 1.797 1.00 98.62 186 TYR A O 1
ATOM 1420 N N . SER A 1 187 ? -18.915 -12.317 2.921 1.00 98.69 187 SER A N 1
ATOM 1421 C CA . SER A 1 187 ? -19.406 -11.346 1.940 1.00 98.69 187 SER A CA 1
ATOM 1422 C C . SER A 1 187 ? -18.599 -10.053 2.012 1.00 98.69 187 SER A C 1
ATOM 1424 O O . SER A 1 187 ? -18.218 -9.525 0.970 1.00 98.69 187 SER A O 1
ATOM 1426 N N . ALA A 1 188 ? -18.279 -9.582 3.220 1.00 98.75 188 ALA A N 1
ATOM 1427 C CA . ALA A 1 188 ? -17.426 -8.419 3.448 1.00 98.75 188 ALA A CA 1
ATOM 1428 C C . ALA A 1 188 ? -16.017 -8.634 2.877 1.00 98.75 188 ALA A C 1
ATOM 1430 O O . ALA A 1 188 ? -15.512 -7.775 2.155 1.00 98.75 188 ALA A O 1
ATOM 1431 N N . ALA A 1 189 ? -15.417 -9.807 3.112 1.00 98.88 189 ALA A N 1
ATOM 1432 C CA . ALA A 1 189 ? -14.100 -10.158 2.583 1.00 98.88 189 ALA A CA 1
ATOM 1433 C C . ALA A 1 189 ? -14.050 -10.109 1.046 1.00 98.88 189 ALA A C 1
ATOM 1435 O O . ALA A 1 189 ? -13.177 -9.458 0.470 1.00 98.88 189 ALA A O 1
ATOM 1436 N N . LEU A 1 190 ? -15.000 -10.765 0.368 1.00 98.81 190 LEU A N 1
ATOM 1437 C CA . LEU A 1 190 ? -15.056 -10.761 -1.098 1.00 98.81 190 LEU A CA 1
ATOM 1438 C C . LEU A 1 190 ? -15.343 -9.376 -1.673 1.00 98.81 190 LEU A C 1
ATOM 1440 O O . LEU A 1 190 ? -14.822 -9.025 -2.733 1.00 98.81 190 LEU A O 1
ATOM 1444 N N . ARG A 1 191 ? -16.182 -8.602 -0.987 1.00 98.75 191 ARG A N 1
ATOM 1445 C CA . ARG A 1 191 ? -16.514 -7.244 -1.392 1.00 98.75 191 ARG A CA 1
ATOM 1446 C C . ARG A 1 191 ? -15.289 -6.337 -1.320 1.00 98.75 191 ARG A C 1
ATOM 1448 O O . ARG A 1 191 ? -14.965 -5.698 -2.315 1.00 98.75 191 ARG A O 1
ATOM 1455 N N . PHE A 1 192 ? -14.566 -6.363 -0.201 1.00 98.88 192 PHE A N 1
ATOM 1456 C CA . PHE A 1 192 ? -13.342 -5.585 -0.008 1.00 98.88 192 PHE A CA 1
ATOM 1457 C C . PHE A 1 192 ? -12.281 -5.917 -1.065 1.00 98.88 192 PHE A C 1
ATOM 1459 O O . PHE A 1 192 ? -11.756 -5.013 -1.706 1.00 98.88 192 PHE A O 1
ATOM 1466 N N . LEU A 1 193 ? -12.032 -7.210 -1.323 1.00 98.81 193 LEU A N 1
ATOM 1467 C CA . LEU A 1 193 ? -11.101 -7.664 -2.369 1.00 98.81 193 LEU A CA 1
ATOM 1468 C C . LEU A 1 193 ? -11.443 -7.128 -3.765 1.00 98.81 193 LEU A C 1
ATOM 1470 O O . LEU A 1 193 ? -10.552 -6.958 -4.593 1.00 98.81 193 LEU A O 1
ATOM 1474 N N . ARG A 1 194 ? -12.732 -6.927 -4.049 1.00 98.69 194 ARG A N 1
ATOM 1475 C CA . ARG A 1 194 ? -13.216 -6.507 -5.365 1.00 98.69 194 ARG A CA 1
ATOM 1476 C C . ARG A 1 194 ? -13.271 -4.991 -5.526 1.00 98.69 194 ARG A C 1
ATOM 1478 O O . ARG A 1 194 ? -13.025 -4.504 -6.625 1.00 98.69 194 ARG A O 1
ATOM 1485 N N . GLU A 1 195 ? -13.694 -4.281 -4.488 1.00 98.75 195 GLU A N 1
ATOM 1486 C CA . GLU A 1 195 ? -13.998 -2.849 -4.557 1.00 98.75 195 GLU A CA 1
ATOM 1487 C C . GLU A 1 195 ? -12.789 -1.973 -4.209 1.00 98.75 195 GLU A C 1
ATOM 1489 O O . GLU A 1 195 ? -12.676 -0.872 -4.744 1.00 98.75 195 GLU A O 1
ATOM 1494 N N . VAL A 1 196 ? -11.850 -2.461 -3.390 1.00 98.81 196 VAL A N 1
ATOM 1495 C CA . VAL A 1 196 ? -10.613 -1.731 -3.088 1.00 98.81 196 VAL A CA 1
ATOM 1496 C C . VAL A 1 196 ? -9.630 -1.855 -4.252 1.00 98.81 196 VAL A C 1
ATOM 1498 O O . VAL A 1 196 ? -9.097 -2.923 -4.538 1.00 98.81 196 VAL A O 1
ATOM 1501 N N . ASP A 1 197 ? -9.357 -0.743 -4.929 1.00 98.44 197 ASP A N 1
ATOM 1502 C CA . ASP A 1 197 ? -8.501 -0.695 -6.118 1.00 98.44 197 ASP A CA 1
ATOM 1503 C C . ASP A 1 197 ? -7.030 -0.409 -5.766 1.00 98.44 197 ASP A C 1
ATOM 1505 O O . ASP A 1 197 ? -6.465 0.606 -6.176 1.00 98.44 197 ASP A O 1
ATOM 1509 N N . SER A 1 198 ? -6.390 -1.328 -5.042 1.00 98.56 198 SER A N 1
ATOM 1510 C CA . SER A 1 198 ? -4.962 -1.256 -4.692 1.00 98.56 198 SER A CA 1
ATOM 1511 C C . SER A 1 198 ? -4.144 -2.349 -5.371 1.00 98.56 198 SER A C 1
ATOM 1513 O O . SER A 1 198 ? -4.672 -3.358 -5.833 1.00 98.56 198 SER A O 1
ATOM 1515 N N . ALA A 1 199 ? -2.828 -2.153 -5.459 1.00 98.50 199 ALA A N 1
ATOM 1516 C CA . ALA A 1 199 ? -1.925 -3.110 -6.090 1.00 98.50 199 ALA A CA 1
ATOM 1517 C C . ALA A 1 199 ? -1.885 -4.466 -5.370 1.00 98.50 199 ALA A C 1
ATOM 1519 O O . ALA A 1 1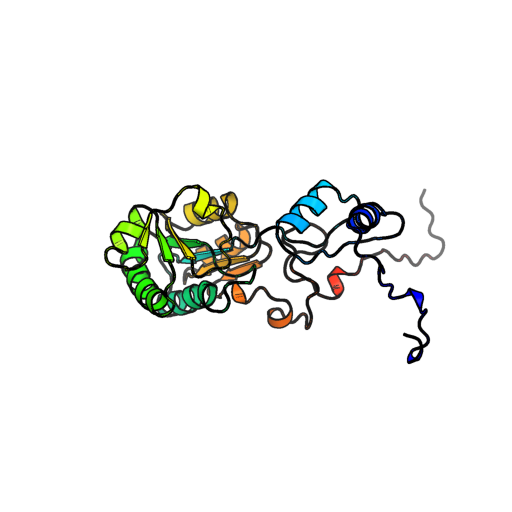99 ? -1.596 -5.496 -5.976 1.00 98.50 199 ALA A O 1
ATOM 1520 N N . SER A 1 200 ? -2.184 -4.483 -4.075 1.00 98.81 200 SER A N 1
ATOM 1521 C CA . SER A 1 200 ? -2.423 -5.695 -3.303 1.00 98.81 200 SER A CA 1
ATOM 1522 C C . SER A 1 200 ? -3.562 -5.468 -2.319 1.00 98.81 200 SER A C 1
ATOM 1524 O O . SER A 1 200 ? -3.560 -4.480 -1.588 1.00 98.81 200 SER A O 1
ATOM 1526 N N . VAL A 1 201 ? -4.525 -6.387 -2.296 1.00 98.88 201 VAL A N 1
ATOM 1527 C CA . VAL A 1 201 ? -5.661 -6.356 -1.369 1.00 98.88 201 VAL A CA 1
ATOM 1528 C C . VAL A 1 201 ? -5.705 -7.678 -0.621 1.00 98.88 201 VAL A C 1
ATOM 1530 O O . VAL A 1 201 ? -5.612 -8.742 -1.233 1.00 98.88 201 VAL A O 1
ATOM 1533 N N . MET A 1 202 ? -5.797 -7.616 0.703 1.00 98.88 202 MET A N 1
ATOM 1534 C CA . MET A 1 202 ? -5.598 -8.767 1.579 1.00 98.88 202 MET A CA 1
ATOM 1535 C C . MET A 1 202 ? -6.781 -8.984 2.516 1.00 98.88 202 MET A C 1
ATOM 1537 O O . MET A 1 202 ? -7.436 -8.038 2.944 1.00 98.88 202 MET A O 1
ATOM 1541 N N . VAL A 1 203 ? -7.015 -10.244 2.885 1.00 98.94 203 VAL A N 1
ATOM 1542 C CA . VAL A 1 203 ? -7.999 -10.638 3.899 1.00 98.94 203 VAL A CA 1
ATOM 1543 C C . VAL A 1 203 ? -7.271 -11.404 4.992 1.00 98.94 203 VAL A C 1
ATOM 1545 O O . VAL A 1 203 ? -6.606 -12.398 4.705 1.00 98.94 203 VAL A O 1
ATOM 1548 N N . ASN A 1 204 ? -7.411 -10.962 6.242 1.00 98.81 204 ASN A N 1
ATOM 1549 C CA . ASN A 1 204 ? -6.842 -11.607 7.429 1.00 98.81 204 ASN A CA 1
ATOM 1550 C C . ASN A 1 204 ? -5.318 -11.835 7.345 1.00 98.81 204 ASN A C 1
ATOM 1552 O O . ASN A 1 204 ? -4.793 -12.785 7.926 1.00 98.81 204 ASN A O 1
ATOM 1556 N N . ALA A 1 205 ? -4.608 -10.955 6.636 1.00 98.94 205 ALA A N 1
ATOM 1557 C CA . ALA A 1 205 ? -3.162 -10.999 6.462 1.00 98.94 205 ALA A CA 1
ATOM 1558 C C . ALA A 1 205 ? -2.556 -9.596 6.586 1.00 98.94 205 ALA A C 1
ATOM 1560 O O . ALA A 1 205 ? -3.203 -8.589 6.308 1.00 98.94 205 ALA A O 1
ATOM 1561 N N . SER A 1 206 ? -1.305 -9.546 7.038 1.00 98.88 206 SER A N 1
ATOM 1562 C CA . SER A 1 206 ? -0.551 -8.302 7.195 1.00 98.88 206 SER A CA 1
ATOM 1563 C C . SER A 1 206 ? -0.166 -7.715 5.840 1.00 98.88 206 SER A C 1
ATOM 1565 O O . SER A 1 206 ? 0.331 -8.441 4.980 1.00 98.88 206 SER A O 1
ATOM 1567 N N . THR A 1 207 ? -0.270 -6.391 5.688 1.00 98.81 207 THR A N 1
ATOM 1568 C CA . THR A 1 207 ? 0.179 -5.661 4.485 1.00 98.81 207 THR A CA 1
ATOM 1569 C C . THR A 1 207 ? 1.660 -5.895 4.169 1.00 98.81 207 THR A C 1
ATOM 1571 O O . THR A 1 207 ? 2.090 -5.785 3.023 1.00 98.81 207 THR A O 1
ATOM 1574 N N . ARG A 1 208 ? 2.444 -6.316 5.169 1.00 98.44 208 ARG A N 1
ATOM 1575 C CA . ARG A 1 208 ? 3.861 -6.671 5.039 1.00 98.44 208 ARG A CA 1
ATOM 1576 C C . ARG A 1 208 ? 4.146 -7.819 4.074 1.00 98.44 208 ARG A C 1
ATOM 1578 O O . ARG A 1 208 ? 5.290 -7.920 3.636 1.00 98.44 208 ARG A O 1
ATOM 1585 N N . PHE A 1 209 ? 3.145 -8.636 3.744 1.00 98.56 209 PHE A N 1
ATOM 1586 C CA . PHE A 1 209 ? 3.272 -9.702 2.751 1.00 98.56 209 PHE A CA 1
ATOM 1587 C C . PHE A 1 209 ? 3.317 -9.195 1.304 1.00 98.56 209 PHE A C 1
ATOM 1589 O O . PHE A 1 209 ? 3.639 -9.983 0.425 1.00 98.56 209 PHE A O 1
ATOM 1596 N N . ALA A 1 210 ? 3.026 -7.916 1.031 1.00 98.25 210 ALA A N 1
ATOM 1597 C CA . ALA A 1 210 ? 3.156 -7.345 -0.309 1.00 98.25 210 ALA A CA 1
ATOM 1598 C C . ALA A 1 210 ? 4.636 -7.135 -0.655 1.00 98.25 210 ALA A C 1
ATOM 1600 O O . ALA A 1 210 ? 5.170 -6.036 -0.506 1.00 98.25 210 ALA A O 1
ATOM 1601 N N . ASP A 1 211 ? 5.290 -8.224 -1.047 1.00 97.81 211 ASP A N 1
ATOM 1602 C CA . ASP A 1 211 ? 6.718 -8.347 -1.331 1.00 97.81 211 ASP A CA 1
ATOM 1603 C C . ASP A 1 211 ? 6.928 -9.469 -2.361 1.00 97.81 211 ASP A C 1
ATOM 1605 O O . ASP A 1 211 ? 6.248 -10.499 -2.325 1.00 97.81 211 ASP A O 1
ATOM 1609 N N . GLY A 1 212 ? 7.863 -9.284 -3.297 1.00 96.88 212 GLY A N 1
ATOM 1610 C CA . GLY A 1 212 ? 8.078 -10.250 -4.379 1.00 96.88 212 GLY A CA 1
ATOM 1611 C C . GLY A 1 212 ? 8.500 -11.653 -3.925 1.00 96.88 212 GLY A C 1
ATOM 1612 O O . GLY A 1 212 ? 8.121 -12.633 -4.569 1.00 96.88 212 GLY A O 1
ATOM 1613 N N . PHE A 1 213 ? 9.241 -11.801 -2.822 1.00 96.75 213 PHE A N 1
ATOM 1614 C CA . PHE A 1 213 ? 9.589 -13.127 -2.296 1.00 96.75 213 PHE A CA 1
ATOM 1615 C C . PHE A 1 213 ? 8.389 -13.806 -1.647 1.00 96.75 213 PHE A C 1
ATOM 1617 O O . PHE A 1 213 ? 8.138 -14.979 -1.921 1.00 96.75 213 PHE A O 1
ATOM 1624 N N . GLU A 1 214 ? 7.632 -13.063 -0.842 1.00 97.94 214 GLU A N 1
ATOM 1625 C CA . GLU A 1 214 ? 6.426 -13.567 -0.176 1.00 97.94 214 GLU A CA 1
ATOM 1626 C C . GLU A 1 214 ? 5.346 -13.976 -1.191 1.00 97.94 214 GLU A C 1
ATOM 1628 O O . GLU A 1 214 ? 4.623 -14.947 -0.981 1.00 97.94 214 GLU A O 1
ATOM 1633 N N . TYR A 1 215 ? 5.281 -13.297 -2.342 1.00 98.19 215 TYR A N 1
ATOM 1634 C CA . TYR A 1 215 ? 4.385 -13.652 -3.451 1.00 98.19 215 TYR A CA 1
ATOM 1635 C C . TYR A 1 215 ? 4.911 -14.793 -4.335 1.00 98.19 215 TYR A C 1
ATOM 1637 O O . TYR A 1 215 ? 4.248 -15.191 -5.293 1.00 98.19 215 TYR A O 1
ATOM 1645 N N . GLY A 1 216 ? 6.090 -15.344 -4.034 1.00 97.94 216 GLY A N 1
ATOM 1646 C CA . GLY A 1 216 ? 6.665 -16.468 -4.771 1.00 97.94 216 GLY A CA 1
ATOM 1647 C C . GLY A 1 216 ? 7.302 -16.095 -6.112 1.00 97.94 216 GLY A C 1
ATOM 1648 O O . GLY A 1 216 ? 7.559 -16.981 -6.923 1.00 97.94 216 GLY A O 1
ATOM 1649 N N . LEU A 1 217 ? 7.602 -14.812 -6.352 1.00 96.88 217 LEU A N 1
ATOM 1650 C CA . LEU A 1 217 ? 8.287 -14.355 -7.571 1.00 96.88 217 LEU A CA 1
ATOM 1651 C C . LEU A 1 217 ? 9.794 -14.661 -7.547 1.00 96.88 217 LEU A C 1
ATOM 1653 O O . LEU A 1 217 ? 10.456 -14.620 -8.583 1.00 96.88 217 LEU A O 1
ATOM 1657 N N . GLY A 1 218 ? 10.354 -14.933 -6.362 1.00 95.88 218 GLY A N 1
ATOM 1658 C CA . GLY A 1 218 ? 11.772 -15.256 -6.150 1.00 95.88 218 GLY A CA 1
ATOM 1659 C C . GLY A 1 218 ? 12.742 -14.079 -6.318 1.00 95.88 218 GLY A C 1
ATOM 1660 O O . GLY A 1 218 ? 13.935 -14.236 -6.060 1.00 95.88 218 GLY A O 1
ATOM 1661 N N . ALA A 1 219 ? 12.249 -12.917 -6.748 1.00 92.56 219 ALA A N 1
ATOM 1662 C CA . ALA A 1 219 ? 12.968 -11.654 -6.849 1.00 92.56 219 ALA A CA 1
ATOM 1663 C C . ALA A 1 219 ? 11.972 -10.487 -6.960 1.00 92.56 219 ALA A C 1
ATOM 1665 O O . ALA A 1 219 ? 10.812 -10.679 -7.324 1.00 92.56 219 ALA A O 1
ATOM 1666 N N . GLU A 1 220 ? 12.451 -9.269 -6.717 1.00 94.38 220 GLU A N 1
ATOM 1667 C CA . GLU A 1 220 ? 11.688 -8.038 -6.919 1.00 94.38 220 GLU A CA 1
ATOM 1668 C C . GLU A 1 220 ? 12.616 -6.924 -7.423 1.00 94.38 220 GLU A C 1
ATOM 1670 O O . GLU A 1 220 ? 13.662 -6.669 -6.823 1.00 94.38 220 GLU A O 1
ATOM 1675 N N . ILE A 1 221 ? 12.239 -6.239 -8.508 1.00 93.38 221 ILE A N 1
ATOM 1676 C CA . ILE A 1 221 ? 12.928 -5.014 -8.953 1.00 93.38 221 ILE A CA 1
ATOM 1677 C C . ILE A 1 221 ? 12.370 -3.768 -8.243 1.00 93.38 221 ILE A C 1
ATOM 1679 O O . ILE A 1 221 ? 13.087 -2.812 -7.932 1.00 93.38 221 ILE A O 1
ATOM 1683 N N . GLY A 1 222 ? 11.081 -3.808 -7.918 1.00 92.88 222 GLY A N 1
ATOM 1684 C CA . GLY A 1 222 ? 10.358 -2.862 -7.083 1.00 92.88 222 GLY A CA 1
ATOM 1685 C C . GLY A 1 222 ? 8.874 -3.184 -7.050 1.00 92.88 222 GLY A C 1
ATOM 1686 O O . GLY A 1 222 ? 8.434 -4.184 -7.614 1.00 92.88 222 GLY A O 1
ATOM 1687 N N . ILE A 1 223 ? 8.110 -2.314 -6.402 1.00 95.44 223 ILE A N 1
ATOM 1688 C CA . ILE A 1 223 ? 6.653 -2.408 -6.334 1.00 95.44 223 ILE A CA 1
ATOM 1689 C C . ILE A 1 223 ? 6.061 -1.305 -7.204 1.00 95.44 223 ILE A C 1
ATOM 1691 O O . ILE A 1 223 ? 6.552 -0.174 -7.195 1.00 95.44 223 ILE A O 1
ATOM 1695 N N . SER A 1 224 ? 5.019 -1.637 -7.957 1.00 97.38 224 SER A N 1
ATOM 1696 C CA . SER A 1 224 ? 4.269 -0.691 -8.776 1.00 97.38 224 SER A CA 1
ATOM 1697 C C . SER A 1 224 ? 2.859 -0.512 -8.230 1.00 97.38 224 SER A C 1
ATOM 1699 O O . SER A 1 224 ? 2.149 -1.497 -8.026 1.00 97.38 224 SER A O 1
ATOM 1701 N N . ASN A 1 225 ? 2.436 0.734 -8.024 1.00 95.94 225 ASN A N 1
ATOM 1702 C CA . ASN A 1 225 ? 1.034 1.058 -7.739 1.00 95.94 225 ASN A CA 1
ATOM 1703 C C . ASN A 1 225 ? 0.271 1.561 -8.980 1.00 95.94 225 ASN A C 1
ATOM 1705 O O . ASN A 1 225 ? -0.926 1.842 -8.892 1.00 95.94 225 ASN A O 1
ATOM 1709 N N . ASP A 1 226 ? 0.933 1.633 -10.140 1.00 96.94 226 ASP A N 1
ATOM 1710 C CA . ASP A 1 226 ? 0.301 1.991 -11.409 1.00 96.94 226 ASP A CA 1
ATOM 1711 C C . ASP A 1 226 ? -0.629 0.868 -11.911 1.00 96.94 226 ASP A C 1
ATOM 1713 O O . ASP A 1 226 ? -0.508 -0.303 -11.549 1.00 96.94 226 ASP A O 1
ATOM 1717 N N . LYS A 1 227 ? -1.592 1.225 -12.769 1.00 97.19 227 LYS A N 1
ATOM 1718 C CA . LYS A 1 227 ? -2.603 0.279 -13.282 1.00 97.19 227 LYS A CA 1
ATOM 1719 C C . LYS A 1 227 ? -2.167 -0.504 -14.519 1.00 97.19 227 LYS A C 1
ATOM 1721 O O . LYS A 1 227 ? -2.737 -1.554 -14.801 1.00 97.19 227 LYS A O 1
ATOM 1726 N N . LEU A 1 228 ? -1.231 0.036 -15.294 1.00 97.25 228 LEU A N 1
ATOM 1727 C CA . LEU A 1 228 ? -0.825 -0.512 -16.587 1.00 97.25 228 LEU A CA 1
ATOM 1728 C C . LEU A 1 228 ? 0.498 -1.267 -16.469 1.00 97.25 228 LEU A C 1
ATOM 1730 O O . LEU A 1 228 ? 1.320 -0.956 -15.612 1.00 97.25 228 LEU A O 1
ATOM 1734 N N . HIS A 1 229 ? 0.716 -2.205 -17.394 1.00 97.12 229 HIS A N 1
ATOM 1735 C CA . HIS A 1 229 ? 1.929 -3.021 -17.534 1.00 97.12 229 HIS A CA 1
ATOM 1736 C C . HIS A 1 229 ? 2.190 -3.993 -16.375 1.00 97.12 229 HIS A C 1
ATOM 1738 O O . HIS A 1 229 ? 1.984 -5.192 -16.538 1.00 97.12 229 HIS A O 1
ATOM 1744 N N . ALA A 1 230 ? 2.602 -3.491 -15.212 1.00 97.00 230 ALA A N 1
ATOM 1745 C CA . ALA A 1 230 ? 2.903 -4.290 -14.029 1.00 97.00 230 ALA A CA 1
ATOM 1746 C C . ALA A 1 230 ? 2.385 -3.585 -12.769 1.00 97.00 230 ALA A C 1
ATOM 1748 O O . ALA A 1 230 ? 2.599 -2.383 -12.597 1.00 97.00 230 ALA A O 1
ATOM 1749 N N . ARG A 1 231 ? 1.726 -4.337 -11.882 1.00 98.19 231 ARG A N 1
ATOM 1750 C CA . ARG A 1 231 ? 1.092 -3.831 -10.658 1.00 98.19 231 ARG A CA 1
ATOM 1751 C C . ARG A 1 231 ? 1.349 -4.790 -9.498 1.00 98.19 231 ARG A C 1
ATOM 1753 O O . ARG A 1 231 ? 1.221 -5.998 -9.665 1.00 98.19 231 ARG A O 1
ATOM 1760 N N . GLY A 1 232 ? 1.695 -4.244 -8.339 1.00 97.81 232 GLY A N 1
ATOM 1761 C CA . GLY A 1 232 ? 2.181 -4.989 -7.178 1.00 97.81 232 GLY A CA 1
ATOM 1762 C C . GLY A 1 232 ? 3.696 -5.206 -7.236 1.00 97.81 232 GLY A C 1
ATOM 1763 O O . GLY A 1 232 ? 4.386 -4.480 -7.960 1.00 97.81 232 GLY A O 1
ATOM 1764 N N . PRO A 1 233 ? 4.233 -6.160 -6.459 1.00 97.69 233 PRO A N 1
ATOM 1765 C CA . PRO A 1 233 ? 5.622 -6.589 -6.576 1.00 97.69 233 PRO A CA 1
ATOM 1766 C C . PRO A 1 233 ? 5.963 -7.030 -8.001 1.00 97.69 233 PRO A C 1
ATOM 1768 O O . PRO A 1 233 ? 5.264 -7.849 -8.597 1.00 97.69 233 PRO A O 1
ATOM 1771 N N . VAL A 1 234 ? 7.039 -6.478 -8.559 1.00 97.88 234 VAL A N 1
ATOM 1772 C CA . VAL A 1 234 ? 7.423 -6.696 -9.955 1.00 97.88 234 VAL A CA 1
ATOM 1773 C C . VAL A 1 234 ? 8.646 -7.606 -10.030 1.00 97.88 234 VAL A C 1
ATOM 1775 O O . VAL A 1 234 ? 9.756 -7.220 -9.657 1.00 97.88 234 VAL A O 1
ATOM 1778 N N . GLY A 1 235 ? 8.426 -8.824 -10.526 1.00 96.94 235 GLY A N 1
ATOM 1779 C CA . GLY A 1 235 ? 9.466 -9.811 -10.820 1.00 96.94 235 GLY A CA 1
ATOM 1780 C C . GLY A 1 235 ? 9.949 -9.757 -12.275 1.00 96.94 235 GLY A C 1
ATOM 1781 O O . GLY A 1 235 ? 9.815 -8.743 -12.959 1.00 96.94 235 GLY A O 1
ATOM 1782 N N . LEU A 1 236 ? 10.488 -10.878 -12.768 1.00 97.62 236 LEU A N 1
ATOM 1783 C CA . LEU A 1 236 ? 11.051 -10.981 -14.123 1.00 97.62 236 LEU A CA 1
ATOM 1784 C C . LEU A 1 236 ? 10.039 -10.656 -15.232 1.00 97.62 236 LEU A C 1
ATOM 1786 O O . LEU A 1 236 ? 10.391 -9.966 -16.185 1.00 97.62 236 LEU A O 1
ATOM 1790 N N . GLU A 1 237 ? 8.792 -11.120 -15.113 1.00 97.25 237 GLU A N 1
ATOM 1791 C CA . GLU A 1 237 ? 7.766 -10.932 -16.152 1.00 97.25 237 GLU A CA 1
ATOM 1792 C C . GLU A 1 237 ? 7.456 -9.455 -16.419 1.00 97.25 237 GLU A C 1
ATOM 1794 O O . GLU A 1 237 ? 7.249 -9.071 -17.570 1.00 97.25 237 GLU A O 1
ATOM 1799 N N . GLY A 1 238 ? 7.522 -8.600 -15.392 1.00 96.94 238 GLY A N 1
ATOM 1800 C CA . GLY A 1 238 ? 7.322 -7.157 -15.544 1.00 96.94 238 GLY A CA 1
ATOM 1801 C C . GLY A 1 238 ? 8.436 -6.443 -16.314 1.00 96.94 238 GLY A C 1
ATOM 1802 O O . GLY A 1 238 ? 8.298 -5.264 -16.622 1.00 96.94 238 GLY A O 1
ATOM 1803 N N . LEU A 1 239 ? 9.524 -7.136 -16.657 1.00 97.62 239 LEU A N 1
ATOM 1804 C CA . LEU A 1 239 ? 10.592 -6.645 -17.534 1.00 97.62 239 LEU A CA 1
ATOM 1805 C C . LEU A 1 239 ? 10.505 -7.254 -18.945 1.00 97.62 239 LEU A C 1
ATOM 1807 O O . LEU A 1 239 ? 11.470 -7.217 -19.707 1.00 97.62 239 LEU A O 1
ATOM 1811 N N . THR A 1 240 ? 9.356 -7.836 -19.297 1.00 98.06 240 THR A N 1
ATOM 1812 C CA . THR A 1 240 ? 9.093 -8.441 -20.609 1.00 98.06 240 THR A CA 1
ATOM 1813 C C . THR A 1 240 ? 7.874 -7.809 -21.282 1.00 98.06 240 THR A C 1
ATOM 1815 O O . THR A 1 240 ? 7.152 -7.019 -20.680 1.00 98.06 240 THR A O 1
ATOM 1818 N N . SER A 1 241 ? 7.645 -8.142 -22.553 1.00 98.06 241 SER A N 1
ATOM 1819 C CA . SER A 1 241 ? 6.457 -7.730 -23.305 1.00 98.06 241 SER A CA 1
ATOM 1820 C C . SER A 1 241 ? 5.947 -8.884 -24.169 1.00 98.06 241 SER A C 1
ATOM 1822 O O . SER A 1 241 ? 6.699 -9.798 -24.520 1.00 98.06 241 SER A O 1
ATOM 1824 N N . LEU A 1 242 ? 4.662 -8.845 -24.520 1.00 98.12 242 LEU A N 1
ATOM 1825 C CA . LEU A 1 242 ? 4.000 -9.852 -25.344 1.00 98.12 242 LEU A CA 1
ATOM 1826 C C . LEU A 1 242 ? 3.872 -9.358 -26.788 1.00 98.12 242 LEU A C 1
ATOM 1828 O O . LEU A 1 242 ? 3.440 -8.234 -27.040 1.00 98.12 242 LEU A O 1
ATOM 1832 N N . LYS A 1 243 ? 4.197 -10.224 -27.754 1.00 98.12 243 LYS A N 1
ATOM 1833 C CA . LYS A 1 243 ? 3.996 -9.965 -29.187 1.00 98.12 243 LYS A CA 1
ATOM 1834 C C . LYS A 1 243 ? 3.249 -11.110 -29.858 1.00 98.12 243 LYS A C 1
ATOM 1836 O O . LYS A 1 243 ? 3.400 -12.268 -29.474 1.00 98.12 243 LYS A O 1
ATOM 1841 N N . TYR A 1 244 ? 2.502 -10.792 -30.909 1.00 98.06 244 TYR A N 1
ATOM 1842 C CA . TYR A 1 244 ? 1.865 -11.795 -31.756 1.00 98.06 244 TYR A CA 1
ATOM 1843 C C . TYR A 1 244 ? 2.871 -12.418 -32.726 1.00 98.06 244 TYR A C 1
ATOM 1845 O O . TYR A 1 244 ? 3.749 -11.740 -33.261 1.00 98.06 244 TYR A O 1
ATOM 1853 N N . VAL A 1 245 ? 2.710 -13.715 -32.978 1.00 98.19 245 VAL A N 1
ATOM 1854 C CA . VAL A 1 245 ? 3.452 -14.465 -33.995 1.00 98.19 245 VAL A CA 1
ATOM 1855 C C . VAL A 1 245 ? 2.430 -15.206 -34.847 1.00 98.19 245 VAL A C 1
ATOM 1857 O O . VAL A 1 245 ? 1.592 -15.927 -34.311 1.00 98.19 245 VAL A O 1
ATOM 1860 N N . VAL A 1 246 ? 2.480 -15.007 -36.165 1.00 97.94 246 VAL A N 1
ATOM 1861 C CA . VAL A 1 246 ? 1.526 -15.595 -37.113 1.00 97.94 246 VAL A CA 1
ATOM 1862 C C . VAL A 1 246 ? 2.281 -16.481 -38.092 1.00 97.94 246 VAL A C 1
ATOM 1864 O O . VAL A 1 246 ? 3.162 -16.009 -38.809 1.00 97.94 246 VAL A O 1
ATOM 1867 N N . PHE A 1 247 ? 1.919 -17.761 -38.125 1.00 97.50 247 PHE A N 1
ATOM 1868 C CA . PHE A 1 247 ? 2.391 -18.709 -39.129 1.00 97.50 247 PHE A CA 1
ATOM 1869 C C . PHE A 1 247 ? 1.375 -18.765 -40.265 1.00 97.50 247 PHE A C 1
ATOM 1871 O O . PHE A 1 247 ? 0.288 -19.312 -40.094 1.00 97.50 247 PHE A O 1
ATOM 1878 N N . GLY A 1 248 ? 1.722 -18.159 -41.397 1.00 97.00 248 GLY A N 1
ATOM 1879 C CA . GLY A 1 248 ? 0.905 -18.198 -42.605 1.00 97.00 248 GLY A CA 1
ATOM 1880 C C . GLY A 1 248 ? 1.358 -19.270 -43.596 1.00 97.00 248 GLY A C 1
ATOM 1881 O O . GLY A 1 248 ? 2.499 -19.730 -43.564 1.00 97.00 248 GLY A O 1
ATOM 1882 N N . HIS A 1 249 ? 0.461 -19.605 -44.515 1.00 97.06 249 HIS A N 1
ATOM 1883 C CA . HIS A 1 249 ? 0.653 -20.482 -45.669 1.00 97.06 249 HIS A CA 1
ATOM 1884 C C . HIS A 1 249 ? 0.312 -19.782 -46.997 1.00 97.06 249 HIS A C 1
ATOM 1886 O O . HIS A 1 249 ? 0.140 -20.443 -48.020 1.00 97.06 249 HIS A O 1
ATOM 1892 N N . GLY A 1 250 ? 0.219 -18.449 -46.999 1.00 95.75 250 GLY A N 1
ATOM 1893 C CA . GLY A 1 250 ? -0.121 -17.647 -48.182 1.00 95.75 250 GLY A CA 1
ATOM 1894 C C . GLY A 1 250 ? -1.532 -17.061 -48.142 1.00 95.75 250 GLY A C 1
ATOM 1895 O O . GLY A 1 250 ? -2.114 -16.773 -49.185 1.00 95.75 250 GLY A O 1
ATOM 1896 N N . GLU A 1 251 ? -2.094 -16.898 -46.947 1.00 97.88 251 GLU A N 1
ATOM 1897 C CA . GLU A 1 251 ? -3.396 -16.288 -46.732 1.00 97.88 251 GLU A CA 1
ATOM 1898 C C . GLU A 1 251 ? -3.378 -14.819 -47.173 1.00 97.88 251 GLU A C 1
ATOM 1900 O O . GLU A 1 251 ? -2.485 -14.043 -46.825 1.00 97.88 251 GLU A O 1
ATOM 1905 N N . VAL A 1 252 ? -4.403 -14.433 -47.931 1.00 95.50 252 VAL A N 1
ATOM 1906 C CA . VAL A 1 252 ? -4.624 -13.057 -48.386 1.00 95.50 252 VAL A CA 1
ATOM 1907 C C . VAL A 1 252 ? -5.845 -12.463 -47.689 1.00 95.50 252 VAL A C 1
ATOM 1909 O O . VAL A 1 252 ? -6.805 -13.172 -47.387 1.00 95.50 252 VAL A O 1
ATOM 1912 N N . ARG A 1 253 ? -5.819 -11.148 -47.445 1.00 94.06 253 ARG A N 1
ATOM 1913 C CA . ARG A 1 253 ? -6.956 -10.374 -46.930 1.00 94.06 253 ARG A CA 1
ATOM 1914 C C . ARG A 1 253 ? -7.511 -9.511 -48.062 1.00 94.06 253 ARG A C 1
ATOM 1916 O O . ARG A 1 253 ? -6.809 -8.613 -48.521 1.00 94.06 253 ARG A O 1
ATOM 1923 N N . THR A 1 254 ? -8.731 -9.801 -48.505 1.00 83.81 254 THR A N 1
ATOM 1924 C CA . THR A 1 254 ? -9.476 -9.024 -49.514 1.00 83.81 254 THR A CA 1
ATOM 1925 C C . THR A 1 254 ? -10.558 -8.180 -48.874 1.00 83.81 254 THR A C 1
ATOM 1927 O O . THR A 1 254 ? -11.193 -8.704 -47.930 1.00 83.81 254 THR A O 1
#

pLDDT: mean 97.23, std 2.58, range [83.81, 99.0]

Foldseek 3Di:
DVVVVDDPVPDDDPPDPDPVVVLVVQACVVPAQEDEDDDALVVVVVSVVRGPHHYFDFRAQAEEEEEFLAFDLVLVQVQLLCLAPVALQDSLRHQEYEYEPNCLLPNLCVNLVSLVVVPAQEAEDPSSCVSNPPRPRYHHHDPVSLQDRDSDSYHYYYYDNGLVRVLVSCVVRPSLAEYEYGHPDPVSQVCQQPSRRHLYYYYSHHSVCQECVSVVLVDFSDAGRDDPQDHTGDHDSSVDDDDDDDDDPDDDDD

Secondary structure (DSSP, 8-state):
-GGGT--GGGS-------THHHHHHTT-TTT-S-B---S-HHHHHHHHHH--S-B---S---EEEEE-TT--HHHHHHHHHHHHHS-TTSTTSEEEEEEETTTHHHHHHHHHHHHHHTT-EEEE-HHHHHHTTT-TTEEEPPGGGGG----SSEEEEEEESSHHHHHHHHHHH--SSEEEEE-S-HHHHHHHHHH--SSEEEESS-GGG-STTTTT-S--SEEE--SSS--EEE-GGGG---------SS----

Sequence (254 aa):
LVAAGLPVDAVQVVDTTDRAAVGTLITMPQYVDVIVPRGGKGLIARLIEEATVPMIKHLDGICHVYIDDKADIAKALPVAFNAKCHRYGTCNTMETLLVARAIAPTVLPQLAALYREKQVELRADEEARAILAGYPHLAAALEEDWSTEYLAPILAVKVVAGIDEAMDHIERYSSKHTEAIVTEDYSAALRFLREVDSASVMVNASTRFADGFEYGLGAEIGISNDKLHARGPVGLEGLTSLKYVVFGHGEVRT

Radius of gyration: 22.2 Å; chains: 1; bounding box: 52×37×78 Å